Protein AF-A0A8R2JUG2-F1 (afdb_monomer_lite)

Foldseek 3Di:
DDDQLPPDPDVDRVLLVQVVVLALVSNLVCVVSPDDLADWDDDPQKTDGSLLVLLLDQFDPSSLSNVVSSVVSPNQQADWMQDPCVQAPDPQVLVVLDPSVPATDGSLLCNLGGDNPPPDPVDDDRVLVRSLSSLLVSCVRDDPPDDGSQHDSLLSNLLNLVLSSVLSVCVVPLVQQQDQRVQQGGSLSQLLDCSRNLPPAPVSSVSSNVSSLVSVRAQQDWGQHNVVRDTGGNLVVNVVVVVVCVVVVDCSPRNPDCSVVSSVSSVVSNVLVVLVVLLVVLLVVLVVVLPDPPDDPVRNVVSVVVNVVLVCCSVQVWDFDDDDDDFWTWIQGPPPRDIDTDGDDDDDPDPVVVVSVCSSPPD

Structure (mmCIF, N/CA/C/O backbone):
data_AF-A0A8R2JUG2-F1
#
_entry.id   AF-A0A8R2JUG2-F1
#
loop_
_atom_site.group_PDB
_atom_site.id
_atom_site.type_symbol
_atom_site.label_atom_id
_atom_site.label_alt_id
_atom_site.label_comp_id
_atom_site.label_asym_id
_atom_site.label_entity_id
_atom_site.label_seq_id
_atom_site.pdbx_PDB_ins_code
_atom_site.Cartn_x
_atom_site.Cartn_y
_atom_site.Cartn_z
_atom_site.occupancy
_atom_site.B_iso_or_equiv
_atom_site.auth_seq_id
_atom_site.auth_comp_id
_atom_site.auth_asym_id
_atom_site.auth_atom_id
_atom_site.pdbx_PDB_model_num
ATOM 1 N N . MET A 1 1 ? 20.120 -12.681 -42.981 1.00 34.41 1 MET A N 1
ATOM 2 C CA . MET A 1 1 ? 21.185 -12.388 -41.998 1.00 34.41 1 MET A CA 1
ATOM 3 C C . MET A 1 1 ? 20.765 -11.147 -41.228 1.00 34.41 1 MET A C 1
ATOM 5 O O . MET A 1 1 ? 20.764 -10.071 -41.805 1.00 34.41 1 MET A O 1
ATOM 9 N N . GLY A 1 2 ? 20.283 -11.308 -39.994 1.00 45.00 2 GLY A N 1
ATOM 10 C CA . GLY A 1 2 ? 19.909 -10.179 -39.136 1.00 45.00 2 GLY A CA 1
ATOM 11 C C . GLY A 1 2 ? 21.131 -9.674 -38.376 1.00 45.00 2 GLY A C 1
ATOM 12 O O . GLY A 1 2 ? 21.929 -10.487 -37.905 1.00 45.00 2 GLY A O 1
ATOM 13 N N . ALA A 1 3 ? 21.302 -8.355 -38.286 1.00 46.50 3 ALA A N 1
ATOM 14 C CA . ALA A 1 3 ? 22.347 -7.757 -37.465 1.00 46.50 3 ALA A CA 1
ATOM 15 C C . ALA A 1 3 ? 22.180 -8.220 -36.009 1.00 46.50 3 ALA A C 1
ATOM 17 O O . ALA A 1 3 ? 21.084 -8.146 -35.451 1.00 46.50 3 ALA A O 1
ATOM 18 N N . LYS A 1 4 ? 23.256 -8.718 -35.391 1.00 49.16 4 LYS A N 1
ATOM 19 C CA . LYS A 1 4 ? 23.241 -9.045 -33.963 1.00 49.16 4 LYS A CA 1
ATOM 20 C C . LYS A 1 4 ? 23.049 -7.744 -33.184 1.00 49.16 4 LYS A C 1
ATOM 22 O O . LYS A 1 4 ? 23.798 -6.789 -33.370 1.00 49.16 4 LYS A O 1
ATOM 27 N N . VAL A 1 5 ? 22.086 -7.724 -32.264 1.00 51.28 5 VAL A N 1
ATOM 28 C CA . VAL A 1 5 ? 21.801 -6.568 -31.386 1.00 51.28 5 VAL A CA 1
ATOM 29 C C . VAL A 1 5 ? 23.039 -6.146 -30.569 1.00 51.28 5 VAL A C 1
ATOM 31 O O . VAL A 1 5 ? 23.132 -5.014 -30.108 1.00 51.28 5 VAL A O 1
ATOM 34 N N . THR A 1 6 ? 24.030 -7.034 -30.444 1.00 48.97 6 THR A N 1
ATOM 35 C CA . THR A 1 6 ? 25.299 -6.811 -29.743 1.00 48.97 6 THR A CA 1
ATOM 36 C C . THR A 1 6 ? 26.415 -6.186 -30.590 1.00 48.97 6 THR A C 1
ATOM 38 O O . THR A 1 6 ? 27.443 -5.832 -30.024 1.00 48.97 6 THR A O 1
ATOM 41 N N . THR A 1 7 ? 26.273 -6.067 -31.920 1.00 44.88 7 THR A N 1
ATOM 42 C CA . THR A 1 7 ? 27.391 -5.685 -32.816 1.00 44.88 7 THR A CA 1
ATOM 43 C C . THR A 1 7 ? 27.374 -4.236 -33.303 1.00 44.88 7 THR A C 1
ATOM 45 O O . THR A 1 7 ? 28.325 -3.819 -33.957 1.00 44.88 7 THR A O 1
ATOM 48 N N . CYS A 1 8 ? 26.340 -3.447 -32.998 1.00 42.88 8 CYS A N 1
ATOM 49 C CA . CYS A 1 8 ? 26.351 -2.014 -33.297 1.00 42.88 8 CYS A CA 1
ATOM 50 C C . CYS A 1 8 ? 26.834 -1.222 -32.080 1.00 42.88 8 CYS A C 1
ATOM 52 O O . CYS A 1 8 ? 26.150 -1.158 -31.059 1.00 42.88 8 CYS A O 1
ATOM 54 N N . THR A 1 9 ? 27.986 -0.566 -32.215 1.00 46.66 9 THR A N 1
ATOM 55 C CA . THR A 1 9 ? 28.480 0.470 -31.300 1.00 46.66 9 THR A CA 1
ATOM 56 C C . THR A 1 9 ? 27.663 1.753 -31.471 1.00 46.66 9 THR A C 1
ATOM 58 O O . THR A 1 9 ? 28.131 2.773 -31.966 1.00 46.66 9 THR A O 1
ATOM 61 N N . VAL A 1 10 ? 26.389 1.687 -31.088 1.00 46.59 10 VAL A N 1
ATOM 62 C CA . VAL A 1 10 ? 25.542 2.866 -30.897 1.00 46.59 10 VAL A CA 1
ATOM 63 C C . VAL A 1 10 ? 25.916 3.479 -29.538 1.00 46.59 10 VAL A C 1
ATOM 65 O O . VAL A 1 10 ? 26.059 2.723 -28.576 1.00 46.59 10 VAL A O 1
ATOM 68 N N . PRO A 1 11 ? 26.035 4.814 -29.393 1.00 47.03 11 PRO A N 1
ATOM 69 C CA . PRO A 1 11 ? 26.356 5.451 -28.107 1.00 47.03 11 PRO A CA 1
ATOM 70 C C . PRO A 1 11 ? 25.329 5.167 -26.990 1.00 47.03 11 PRO A C 1
ATOM 72 O O . PRO A 1 11 ? 25.607 5.413 -25.820 1.00 47.03 11 PRO A O 1
ATOM 75 N N . LYS A 1 12 ? 24.152 4.617 -27.326 1.00 55.81 12 LYS A N 1
ATOM 76 C CA . LYS A 1 12 ? 23.170 4.050 -26.390 1.00 55.81 12 LYS A CA 1
ATOM 77 C C . LYS A 1 12 ? 22.755 2.657 -26.862 1.00 55.81 12 LYS A C 1
ATOM 79 O O . LYS A 1 12 ? 22.431 2.482 -28.032 1.00 55.81 12 LYS A O 1
ATOM 84 N N . ILE A 1 13 ? 22.721 1.681 -25.953 1.00 70.75 13 ILE A N 1
ATOM 85 C CA . ILE A 1 13 ? 22.367 0.288 -26.282 1.00 70.75 13 ILE A CA 1
ATOM 86 C C . ILE A 1 13 ? 20.949 0.230 -26.892 1.00 70.75 13 ILE A C 1
ATOM 88 O O . ILE A 1 13 ? 20.037 0.828 -26.308 1.00 70.75 13 ILE A O 1
ATOM 92 N N . PRO A 1 14 ? 20.728 -0.513 -28.000 1.00 75.69 14 PRO A N 1
ATOM 93 C CA . PRO A 1 14 ? 19.462 -0.536 -28.746 1.00 75.69 14 PRO A CA 1
ATOM 94 C C . PRO A 1 14 ? 18.201 -0.755 -27.901 1.00 75.69 14 PRO A C 1
ATOM 96 O O . PRO A 1 14 ? 17.158 -0.176 -28.187 1.00 75.69 14 PRO A O 1
ATOM 99 N N . ILE A 1 15 ? 18.295 -1.538 -26.825 1.00 82.81 15 ILE A N 1
ATOM 100 C CA . ILE A 1 15 ? 17.165 -1.828 -25.934 1.00 82.81 15 ILE A CA 1
ATOM 101 C C . ILE A 1 15 ? 16.678 -0.608 -25.137 1.00 82.81 15 ILE A C 1
ATOM 103 O O . ILE A 1 15 ? 15.479 -0.451 -24.919 1.00 82.81 15 ILE A O 1
ATOM 107 N N . HIS A 1 16 ? 17.579 0.303 -24.761 1.00 83.38 16 HIS A N 1
ATOM 108 C CA . HIS A 1 16 ? 17.201 1.557 -24.107 1.00 83.38 16 HIS A CA 1
ATOM 109 C C . HIS A 1 16 ? 16.524 2.503 -25.098 1.00 83.38 16 HIS A C 1
ATOM 111 O O . HIS A 1 16 ? 15.531 3.140 -24.764 1.00 83.38 16 HIS A O 1
ATOM 117 N N . LEU A 1 17 ? 17.032 2.562 -26.334 1.00 84.38 17 LEU A N 1
ATOM 118 C CA . LEU A 1 17 ? 16.406 3.340 -27.404 1.00 84.38 17 LEU A CA 1
ATOM 119 C C . LEU A 1 17 ? 15.006 2.809 -27.722 1.00 84.38 17 LEU A C 1
ATOM 121 O O . LEU A 1 17 ? 14.083 3.602 -27.861 1.00 84.38 17 LEU A O 1
ATOM 125 N N . ALA A 1 18 ? 14.830 1.486 -27.752 1.00 89.56 18 ALA A N 1
ATOM 126 C CA . ALA A 1 18 ? 13.528 0.855 -27.937 1.00 89.56 18 ALA A CA 1
ATOM 127 C C . ALA A 1 18 ? 12.535 1.254 -26.838 1.00 89.56 18 ALA A C 1
ATOM 129 O O . ALA A 1 18 ? 11.406 1.625 -27.151 1.00 89.56 18 ALA A O 1
ATOM 130 N N . LEU A 1 19 ? 12.957 1.262 -25.568 1.00 90.94 19 LEU A N 1
ATOM 131 C CA . LEU A 1 19 ? 12.113 1.732 -24.467 1.00 90.94 19 LEU A CA 1
ATOM 132 C C . LEU A 1 19 ? 11.721 3.211 -24.630 1.00 90.94 19 LEU A C 1
ATOM 134 O O . LEU A 1 19 ? 10.563 3.559 -24.419 1.00 90.94 19 LEU A O 1
ATOM 138 N N . LEU A 1 20 ? 12.655 4.068 -25.056 1.00 89.12 20 LEU A N 1
ATOM 139 C CA . LEU A 1 20 ? 12.407 5.500 -25.274 1.00 89.12 20 LEU A CA 1
ATOM 140 C C . LEU A 1 20 ? 11.425 5.793 -26.418 1.00 89.12 20 LEU A C 1
ATOM 142 O O . LEU A 1 20 ? 10.886 6.893 -26.472 1.00 89.12 20 LEU A O 1
ATOM 146 N N . THR A 1 21 ? 11.155 4.830 -27.307 1.00 91.56 21 THR A N 1
ATOM 147 C CA . THR A 1 21 ? 10.082 4.973 -28.309 1.00 91.56 21 THR A CA 1
ATOM 148 C C . THR A 1 21 ? 8.677 4.865 -27.711 1.00 91.56 21 THR A C 1
ATOM 150 O O . THR A 1 21 ? 7.713 5.175 -28.404 1.00 91.56 21 THR A O 1
ATOM 153 N N . ILE A 1 22 ? 8.554 4.397 -26.458 1.00 92.00 22 ILE A N 1
ATOM 154 C CA . ILE A 1 22 ? 7.281 4.139 -25.763 1.00 92.00 22 ILE A CA 1
ATOM 155 C C . ILE A 1 22 ? 6.340 3.271 -26.625 1.00 92.00 22 ILE A C 1
ATOM 157 O O . ILE A 1 22 ? 5.126 3.446 -26.670 1.00 92.00 22 ILE A O 1
ATOM 161 N N . ASN A 1 23 ? 6.914 2.305 -27.346 1.00 94.69 23 ASN A N 1
ATOM 162 C CA . ASN A 1 23 ? 6.177 1.382 -28.196 1.00 94.69 23 ASN A CA 1
ATOM 163 C C . ASN A 1 23 ? 6.454 -0.061 -27.767 1.00 94.69 23 ASN A C 1
ATOM 165 O O . ASN A 1 23 ? 7.541 -0.605 -27.992 1.00 94.69 23 ASN A O 1
ATOM 169 N N . SER A 1 24 ? 5.444 -0.705 -27.181 1.00 96.19 24 SER A N 1
ATOM 170 C CA . SER A 1 24 ? 5.559 -2.067 -26.656 1.00 96.19 24 SER A CA 1
ATOM 171 C C . SER A 1 24 ? 5.896 -3.097 -27.734 1.00 96.19 24 SER A C 1
ATOM 173 O O . SER A 1 24 ? 6.575 -4.076 -27.437 1.00 96.19 24 SER A O 1
ATOM 175 N N . ASN A 1 25 ? 5.475 -2.882 -28.986 1.00 96.56 25 ASN A N 1
ATOM 176 C CA . ASN A 1 25 ? 5.764 -3.799 -30.090 1.00 96.56 25 ASN A CA 1
ATOM 177 C C . ASN A 1 25 ? 7.239 -3.734 -30.495 1.00 96.56 25 ASN A C 1
ATOM 179 O O . ASN A 1 25 ? 7.855 -4.774 -30.717 1.00 96.56 25 ASN A O 1
ATOM 183 N N . ILE A 1 26 ? 7.819 -2.528 -30.540 1.00 94.25 26 ILE A N 1
ATOM 184 C CA . ILE A 1 26 ? 9.252 -2.341 -30.811 1.00 94.25 26 ILE A CA 1
ATOM 185 C C . ILE A 1 26 ? 10.073 -2.957 -29.678 1.00 94.25 26 ILE A C 1
ATOM 187 O O . ILE A 1 26 ? 11.006 -3.717 -29.932 1.00 94.25 26 ILE A O 1
ATOM 191 N N . LEU A 1 27 ? 9.701 -2.679 -28.426 1.00 94.31 27 LEU A N 1
ATOM 192 C CA . LEU A 1 27 ? 10.396 -3.223 -27.263 1.00 94.31 27 LEU A CA 1
ATOM 193 C C . LEU A 1 27 ? 10.348 -4.758 -27.237 1.00 94.31 27 LEU A C 1
ATOM 195 O O . LEU A 1 27 ? 11.378 -5.398 -27.034 1.00 94.31 27 LEU A O 1
ATOM 199 N N . LYS A 1 28 ? 9.177 -5.345 -27.512 1.00 95.00 28 LYS A N 1
ATOM 200 C CA . LYS A 1 28 ? 8.997 -6.796 -27.623 1.00 95.00 28 LYS A CA 1
ATOM 201 C C . LYS A 1 28 ? 9.867 -7.389 -28.732 1.00 95.00 28 LYS A C 1
ATOM 203 O O . LYS A 1 28 ? 10.604 -8.331 -28.474 1.00 95.00 28 LYS A O 1
ATOM 208 N N . ALA A 1 29 ? 9.863 -6.794 -29.926 1.00 93.12 29 ALA A N 1
ATOM 209 C CA . ALA A 1 29 ? 10.690 -7.260 -31.039 1.00 93.12 29 ALA A CA 1
ATOM 210 C C . ALA A 1 29 ? 12.194 -7.248 -30.705 1.00 93.12 29 ALA A C 1
ATOM 212 O O . ALA A 1 29 ? 12.927 -8.142 -31.121 1.00 93.12 29 ALA A O 1
ATOM 213 N N . VAL A 1 30 ? 12.664 -6.266 -29.926 1.00 90.69 30 VAL A N 1
ATOM 214 C CA . VAL A 1 30 ? 14.066 -6.210 -29.480 1.00 90.69 30 VAL A CA 1
ATOM 215 C C . VAL A 1 30 ? 14.395 -7.314 -28.475 1.00 90.69 30 VAL A C 1
ATOM 217 O O . VAL A 1 30 ? 15.478 -7.896 -28.559 1.00 90.69 30 VAL A O 1
ATOM 220 N N . PHE A 1 31 ? 13.486 -7.644 -27.555 1.00 90.94 31 PHE A N 1
ATOM 221 C CA . PHE A 1 31 ? 13.663 -8.805 -26.680 1.00 90.94 31 PHE A CA 1
ATOM 222 C C . PHE A 1 31 ? 13.651 -10.120 -27.464 1.00 90.94 31 PHE A C 1
ATOM 224 O O . PHE A 1 31 ? 14.549 -10.940 -27.275 1.00 90.94 31 PHE A O 1
ATOM 231 N N . ASP A 1 32 ? 12.704 -10.285 -28.389 1.00 90.06 32 ASP A N 1
ATOM 232 C CA . ASP A 1 32 ? 12.588 -11.471 -29.246 1.00 90.06 32 ASP A CA 1
ATOM 233 C C . ASP A 1 32 ? 13.841 -11.662 -30.128 1.00 90.06 32 ASP A C 1
ATOM 235 O O . ASP A 1 32 ? 14.240 -12.787 -30.424 1.00 90.06 32 ASP A O 1
ATOM 239 N N . ALA A 1 33 ? 14.526 -10.570 -30.486 1.00 87.44 33 ALA A N 1
ATOM 240 C CA . ALA A 1 33 ? 15.803 -10.579 -31.204 1.00 87.44 33 ALA A CA 1
ATOM 241 C C . ALA A 1 33 ? 17.041 -10.848 -30.314 1.00 87.44 33 ALA A C 1
ATOM 243 O O . ALA A 1 33 ? 18.175 -10.746 -30.792 1.00 87.44 33 ALA A O 1
ATOM 244 N N . GLY A 1 34 ? 16.857 -11.187 -29.033 1.00 84.88 34 GLY A N 1
ATOM 245 C CA . GLY A 1 34 ? 17.937 -11.511 -28.093 1.00 84.88 34 GLY A CA 1
ATOM 246 C C . GLY A 1 34 ? 18.397 -10.347 -27.208 1.00 84.88 34 GLY A C 1
ATOM 247 O O . GLY A 1 34 ? 19.512 -10.380 -26.682 1.00 84.88 34 GLY A O 1
ATOM 248 N N . GLY A 1 35 ? 17.577 -9.307 -27.038 1.00 84.62 35 GLY A N 1
ATOM 249 C CA . GLY A 1 35 ? 17.827 -8.242 -26.067 1.00 84.62 35 GLY A CA 1
ATOM 250 C C . GLY A 1 35 ? 17.903 -8.783 -24.632 1.00 84.62 35 GLY A C 1
ATOM 251 O O . GLY A 1 35 ? 17.025 -9.517 -24.189 1.00 84.62 35 GLY A O 1
ATOM 252 N N . SER A 1 36 ? 18.954 -8.425 -23.888 1.00 86.19 36 SER A N 1
ATOM 253 C CA . SER A 1 36 ? 19.146 -8.920 -22.517 1.00 86.19 36 SER A CA 1
ATOM 254 C C . SER A 1 36 ? 18.312 -8.125 -21.499 1.00 86.19 36 SER A C 1
ATOM 256 O O . SER A 1 36 ? 18.465 -6.902 -21.428 1.00 86.19 36 SER A O 1
ATOM 258 N N . PRO A 1 37 ? 17.505 -8.784 -20.642 1.00 86.94 37 PRO A N 1
ATOM 259 C CA . PRO A 1 37 ? 16.752 -8.119 -19.572 1.00 86.94 37 PRO A CA 1
ATOM 260 C C . PRO A 1 37 ? 17.636 -7.640 -18.413 1.00 86.94 37 PRO A C 1
ATOM 262 O O . PRO A 1 37 ? 17.209 -6.825 -17.596 1.00 86.94 37 PRO A O 1
ATOM 265 N N . ASN A 1 38 ? 18.883 -8.114 -18.360 1.00 86.31 38 ASN A N 1
ATOM 266 C CA . ASN A 1 38 ? 19.860 -7.762 -17.332 1.00 86.31 38 ASN A CA 1
ATOM 267 C C . ASN A 1 38 ? 20.648 -6.492 -17.672 1.00 86.31 38 ASN A C 1
ATOM 269 O O . ASN A 1 38 ? 21.622 -6.180 -16.989 1.00 86.31 38 ASN A O 1
ATOM 273 N N . TYR A 1 39 ? 20.270 -5.775 -18.735 1.00 82.50 39 TYR A N 1
ATOM 274 C CA . TYR A 1 39 ? 20.947 -4.537 -19.090 1.00 82.50 39 TYR A CA 1
ATOM 275 C C . TYR A 1 39 ? 20.735 -3.466 -18.021 1.00 82.50 39 TYR A C 1
ATOM 277 O O . TYR A 1 39 ? 19.616 -3.205 -17.571 1.00 82.50 39 TYR A O 1
ATOM 285 N N . ILE A 1 40 ? 21.842 -2.838 -17.638 1.00 83.38 40 ILE A N 1
ATOM 286 C CA . ILE A 1 40 ? 21.894 -1.777 -16.642 1.00 83.38 40 ILE A CA 1
ATOM 287 C C . ILE A 1 40 ? 22.619 -0.595 -17.278 1.00 83.38 40 ILE A C 1
ATOM 289 O O . ILE A 1 40 ? 23.706 -0.750 -17.832 1.00 83.38 40 ILE A O 1
ATOM 293 N N . LEU A 1 41 ? 22.007 0.579 -17.196 1.00 80.88 41 LEU A N 1
ATOM 294 C CA . LEU A 1 41 ? 22.661 1.853 -17.426 1.00 80.88 41 LEU A CA 1
ATOM 295 C C . LEU A 1 41 ? 23.304 2.284 -16.108 1.00 80.88 41 LEU A C 1
ATOM 297 O O . LEU A 1 41 ? 22.608 2.571 -15.131 1.00 80.88 41 LEU A O 1
ATOM 301 N N . SER A 1 42 ? 24.630 2.266 -16.072 1.00 78.75 42 SER A N 1
ATOM 302 C CA . SER A 1 42 ? 25.414 2.621 -14.894 1.00 78.75 42 SER A CA 1
ATOM 303 C C . SER A 1 42 ? 26.391 3.740 -15.204 1.00 78.75 42 SER A C 1
ATOM 305 O O . SER A 1 42 ? 27.043 3.711 -16.245 1.00 78.75 42 SER A O 1
ATOM 307 N N . ASP A 1 43 ? 26.520 4.653 -14.257 1.00 73.75 43 ASP A N 1
ATOM 308 C CA . ASP A 1 43 ? 27.524 5.711 -14.194 1.00 73.75 43 ASP A CA 1
ATOM 309 C C . ASP A 1 43 ? 27.956 5.858 -12.723 1.00 73.75 43 ASP A C 1
ATOM 311 O O . ASP A 1 43 ? 27.407 5.178 -11.851 1.00 73.75 43 ASP A O 1
ATO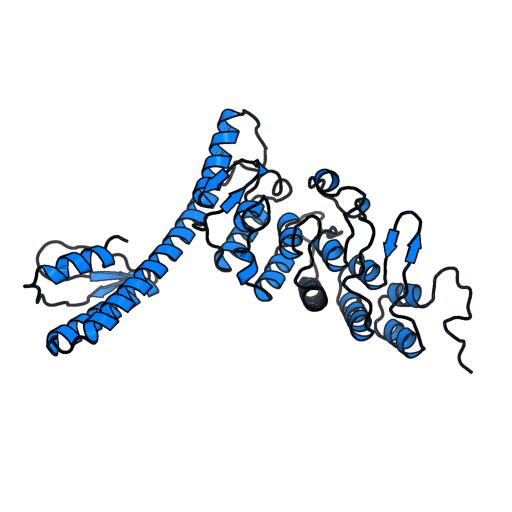M 315 N N . GLU A 1 44 ? 28.892 6.752 -12.416 1.00 70.19 44 GLU A N 1
ATOM 316 C CA . GLU A 1 44 ? 29.340 7.030 -11.044 1.00 70.19 44 GLU A CA 1
ATOM 317 C C . GLU A 1 44 ? 28.171 7.399 -10.113 1.00 70.19 44 GLU A C 1
ATOM 319 O O . GLU A 1 44 ? 28.186 7.083 -8.925 1.00 70.19 44 GLU A O 1
ATOM 324 N N . ASN A 1 45 ? 27.116 8.004 -10.670 1.00 65.00 45 ASN A N 1
ATOM 325 C CA . ASN A 1 45 ? 25.998 8.570 -9.916 1.00 65.00 45 ASN A CA 1
ATOM 326 C C . ASN A 1 45 ? 24.699 7.747 -9.963 1.00 65.00 45 ASN A C 1
ATOM 328 O O . ASN A 1 45 ? 23.751 8.066 -9.247 1.00 65.00 45 ASN A O 1
ATOM 332 N N . TYR A 1 46 ? 24.595 6.713 -10.806 1.00 70.25 46 TYR A N 1
ATOM 333 C CA . TYR A 1 46 ? 23.350 5.948 -10.936 1.00 70.25 46 TYR A CA 1
ATOM 334 C C . TYR A 1 46 ? 23.561 4.523 -11.452 1.00 70.25 46 TYR A C 1
ATOM 336 O O . TYR A 1 46 ? 24.532 4.208 -12.132 1.00 70.25 46 TYR A O 1
ATOM 344 N N . LYS A 1 47 ? 22.598 3.646 -11.144 1.00 82.12 47 LYS A N 1
ATOM 345 C CA . LYS A 1 47 ? 22.560 2.253 -11.609 1.00 82.12 47 LYS A CA 1
ATOM 346 C C . LYS A 1 47 ? 21.120 1.841 -11.896 1.00 82.12 47 LYS A C 1
ATOM 348 O O . LYS A 1 47 ? 20.418 1.373 -11.007 1.00 82.12 47 LYS A O 1
ATOM 353 N N . LEU A 1 48 ? 20.673 2.037 -13.130 1.00 86.31 48 LEU A N 1
ATOM 354 C CA . LEU A 1 48 ? 19.274 1.896 -13.532 1.00 86.31 48 LEU A CA 1
ATOM 355 C C . LEU A 1 48 ? 19.118 0.729 -14.503 1.00 86.31 48 LEU A C 1
ATOM 357 O O . LEU A 1 48 ? 19.842 0.643 -15.487 1.00 86.31 48 LEU A O 1
ATOM 361 N N . ASN A 1 49 ? 18.147 -0.150 -14.275 1.00 90.88 49 ASN A N 1
ATOM 362 C CA . ASN A 1 49 ? 17.667 -1.033 -15.345 1.00 90.88 49 ASN A CA 1
ATOM 363 C C . ASN A 1 49 ? 16.510 -0.381 -16.114 1.00 90.88 49 ASN A C 1
ATOM 365 O O . ASN A 1 49 ? 16.043 0.710 -15.779 1.00 90.88 49 ASN A O 1
ATOM 369 N N . LEU A 1 50 ? 16.006 -1.096 -17.115 1.00 92.12 50 LEU A N 1
ATOM 370 C CA . LEU A 1 50 ? 14.894 -0.648 -17.951 1.00 92.12 50 LEU A CA 1
ATOM 371 C C . LEU A 1 50 ? 13.614 -0.338 -17.157 1.00 92.12 50 LEU A C 1
ATOM 373 O O . LEU A 1 50 ? 12.913 0.607 -17.506 1.00 92.12 50 LEU A O 1
ATOM 377 N N . LEU A 1 51 ? 13.321 -1.072 -16.075 1.00 95.06 51 LEU A N 1
ATOM 378 C CA . LEU A 1 51 ? 12.148 -0.787 -15.239 1.00 95.06 51 LEU A CA 1
ATOM 379 C C . LEU A 1 51 ? 12.290 0.538 -14.493 1.00 95.06 51 LEU A C 1
ATOM 381 O O . LEU A 1 51 ? 11.322 1.288 -14.452 1.00 95.06 51 LEU A O 1
ATOM 385 N N . HIS A 1 52 ? 13.474 0.856 -13.958 1.00 91.69 52 HIS A N 1
ATOM 386 C CA . HIS A 1 52 ? 13.711 2.162 -13.331 1.00 91.69 52 HIS A CA 1
ATOM 387 C C . HIS A 1 52 ? 13.461 3.301 -14.323 1.00 91.69 52 HIS A C 1
ATOM 389 O O . HIS A 1 52 ? 12.789 4.270 -13.990 1.00 91.69 52 HIS A O 1
ATOM 395 N N . MET A 1 53 ? 13.948 3.166 -15.558 1.00 89.38 53 MET A N 1
ATOM 396 C CA . MET A 1 53 ? 13.729 4.187 -16.583 1.00 89.38 53 MET A CA 1
ATOM 397 C C . MET A 1 53 ? 12.258 4.314 -16.965 1.00 89.38 53 MET A C 1
ATOM 399 O O . MET A 1 53 ? 11.749 5.425 -17.059 1.00 89.38 53 MET A O 1
ATOM 403 N N . ALA A 1 54 ? 11.569 3.188 -17.162 1.00 93.00 54 ALA A N 1
ATOM 404 C CA . ALA A 1 54 ? 10.169 3.183 -17.565 1.00 93.00 54 ALA A CA 1
ATOM 405 C C . ALA A 1 54 ? 9.273 3.859 -16.519 1.00 93.00 54 ALA A C 1
ATOM 407 O O . ALA A 1 54 ? 8.418 4.664 -16.875 1.00 93.00 54 ALA A O 1
ATOM 408 N N . VAL A 1 55 ? 9.496 3.601 -15.223 1.00 91.81 55 VAL A N 1
ATOM 409 C CA . VAL A 1 55 ? 8.693 4.239 -14.166 1.00 91.81 55 VAL A CA 1
ATOM 410 C C . VAL A 1 55 ? 8.970 5.733 -14.023 1.00 91.81 55 VAL A C 1
ATOM 412 O O . VAL A 1 55 ? 8.111 6.435 -13.500 1.00 91.81 55 VAL A O 1
ATOM 415 N N . MET A 1 56 ? 10.123 6.231 -14.478 1.00 87.19 56 MET A N 1
ATOM 416 C CA . MET A 1 56 ? 10.447 7.663 -14.478 1.00 87.19 56 MET A CA 1
ATOM 417 C C . MET A 1 56 ? 9.749 8.436 -15.603 1.00 87.19 56 MET A C 1
ATOM 419 O O . MET A 1 56 ? 9.658 9.659 -15.528 1.00 87.19 56 MET A O 1
ATOM 423 N N . MET A 1 57 ? 9.243 7.748 -16.629 1.00 87.44 57 MET A N 1
ATOM 424 C CA . MET A 1 57 ? 8.481 8.378 -17.707 1.00 87.44 57 MET A CA 1
ATOM 425 C C . MET A 1 57 ? 7.097 8.845 -17.207 1.00 87.44 57 MET A C 1
ATOM 427 O O . MET A 1 57 ? 6.584 8.310 -16.209 1.00 87.44 57 MET A O 1
ATOM 431 N N . PRO A 1 58 ? 6.472 9.836 -17.875 1.00 86.19 58 PRO A N 1
ATOM 432 C CA . PRO A 1 58 ? 5.061 10.155 -17.672 1.00 86.19 58 PRO A CA 1
ATOM 433 C C . PRO A 1 58 ? 4.201 8.902 -17.840 1.00 86.19 58 PRO A C 1
ATOM 435 O O . PRO A 1 58 ? 4.369 8.164 -18.805 1.00 86.19 58 PRO A O 1
ATOM 438 N N . THR A 1 59 ? 3.323 8.625 -16.878 1.00 88.06 59 THR A N 1
ATOM 439 C CA . THR A 1 59 ? 2.526 7.396 -16.901 1.00 88.06 59 THR A CA 1
ATOM 440 C C . THR A 1 59 ? 1.369 7.539 -17.892 1.00 88.06 59 THR A C 1
ATOM 442 O O . THR A 1 59 ? 0.506 8.391 -17.702 1.00 88.06 59 THR A O 1
ATOM 445 N N . ASP A 1 60 ? 1.326 6.678 -18.907 1.00 89.75 60 ASP A N 1
ATOM 446 C CA . ASP A 1 60 ? 0.198 6.511 -19.826 1.00 89.75 60 ASP A CA 1
ATOM 447 C C . ASP A 1 60 ? 0.019 5.028 -20.198 1.00 89.75 60 ASP A C 1
ATOM 449 O O . ASP A 1 60 ? 0.825 4.168 -19.817 1.00 89.75 60 ASP A O 1
ATOM 453 N N . TYR A 1 61 ? -1.031 4.719 -20.964 1.00 92.00 61 TYR A N 1
ATOM 454 C CA . TYR A 1 61 ? -1.307 3.356 -21.420 1.00 92.00 61 TYR A CA 1
ATOM 455 C C . TYR A 1 61 ? -0.108 2.714 -22.139 1.00 92.00 61 TYR A C 1
ATOM 457 O O . TYR A 1 61 ? 0.189 1.538 -21.921 1.00 92.00 61 TYR A O 1
ATOM 465 N N . SER A 1 62 ? 0.609 3.464 -22.976 1.00 94.06 62 SER A N 1
ATOM 466 C CA . SER A 1 62 ? 1.733 2.955 -23.768 1.00 94.06 62 SER A CA 1
ATOM 467 C C . SER A 1 62 ? 2.919 2.577 -22.876 1.00 94.06 62 SER A C 1
ATOM 469 O O . SER A 1 62 ? 3.509 1.507 -23.050 1.00 94.06 62 SER A O 1
ATOM 471 N N . VAL A 1 63 ? 3.219 3.390 -21.858 1.00 94.44 63 VAL A N 1
ATOM 472 C CA . VAL A 1 63 ? 4.218 3.077 -20.825 1.00 94.44 63 VAL A CA 1
ATOM 473 C C . VAL A 1 63 ? 3.819 1.827 -20.044 1.00 94.44 63 VAL A C 1
ATOM 475 O O . VAL A 1 63 ? 4.659 0.947 -19.835 1.00 94.44 63 VAL A O 1
ATOM 478 N N . VAL A 1 64 ? 2.542 1.687 -19.670 1.00 95.88 64 VAL A N 1
ATOM 479 C CA . VAL A 1 64 ? 2.040 0.476 -18.997 1.00 95.88 64 VAL A CA 1
ATOM 480 C C . VAL A 1 64 ? 2.272 -0.766 -19.860 1.00 95.88 64 VAL A C 1
ATOM 482 O O . VAL A 1 64 ? 2.767 -1.777 -19.354 1.00 95.88 64 VAL A O 1
ATOM 485 N N . GLN A 1 65 ? 1.985 -0.707 -21.164 1.00 97.44 65 GLN A N 1
ATOM 486 C CA . GLN A 1 65 ? 2.240 -1.833 -22.070 1.00 97.44 65 GLN A CA 1
ATOM 487 C C . GLN A 1 65 ? 3.734 -2.156 -22.190 1.00 97.44 65 GLN A C 1
ATOM 489 O O . GLN A 1 65 ? 4.112 -3.328 -22.149 1.00 97.44 65 GLN A O 1
ATOM 494 N N . CYS A 1 66 ? 4.605 -1.147 -22.273 1.00 97.25 66 CYS A N 1
ATOM 495 C CA . CYS A 1 66 ? 6.053 -1.355 -22.238 1.00 97.25 66 CYS A CA 1
ATOM 496 C C . CYS A 1 66 ? 6.493 -2.056 -20.945 1.00 97.25 66 CYS A C 1
ATOM 498 O O . CYS A 1 66 ? 7.272 -3.005 -20.993 1.00 97.25 66 CYS A O 1
ATOM 500 N N . ILE A 1 67 ? 5.960 -1.654 -19.789 1.00 97.19 67 ILE A N 1
ATOM 501 C CA . ILE A 1 67 ? 6.304 -2.266 -18.500 1.00 97.19 67 ILE A CA 1
ATOM 502 C C . ILE A 1 67 ? 5.811 -3.713 -18.413 1.00 97.19 67 ILE A C 1
ATOM 504 O O . ILE A 1 67 ? 6.553 -4.570 -17.934 1.00 97.19 67 ILE A O 1
ATOM 508 N N . LYS A 1 68 ? 4.629 -4.035 -18.952 1.00 97.75 68 LYS A N 1
ATOM 509 C CA . LYS A 1 68 ? 4.175 -5.432 -19.076 1.00 97.75 68 LYS A CA 1
ATOM 510 C C . LYS A 1 68 ? 5.158 -6.280 -19.878 1.00 97.75 68 LYS A C 1
ATOM 512 O O . LYS A 1 68 ? 5.472 -7.394 -19.460 1.00 97.75 68 LYS A O 1
ATOM 517 N N . VAL A 1 69 ? 5.676 -5.753 -20.991 1.00 97.38 69 VAL A N 1
ATOM 518 C CA . VAL A 1 69 ? 6.719 -6.425 -21.784 1.00 97.38 69 VAL A CA 1
ATOM 519 C C . VAL A 1 69 ? 7.979 -6.628 -20.937 1.00 97.38 69 VAL A C 1
ATOM 521 O O . VAL A 1 69 ? 8.458 -7.754 -20.834 1.00 97.38 69 VAL A O 1
ATOM 524 N N . LEU A 1 70 ? 8.471 -5.591 -20.249 1.00 96.81 70 LEU A N 1
ATOM 525 C CA . LEU A 1 70 ? 9.658 -5.692 -19.384 1.00 96.81 70 LEU A CA 1
ATOM 526 C C . LEU A 1 70 ? 9.513 -6.772 -18.297 1.00 96.81 70 LEU A C 1
ATOM 528 O O . LEU A 1 70 ? 10.431 -7.566 -18.093 1.00 96.81 70 LEU A O 1
ATOM 532 N N . ILE A 1 71 ? 8.362 -6.828 -17.621 1.00 97.00 71 ILE A N 1
ATOM 533 C CA . ILE A 1 71 ? 8.075 -7.839 -16.594 1.00 97.00 71 ILE A CA 1
ATOM 534 C C . ILE A 1 71 ? 7.991 -9.243 -17.206 1.00 97.00 71 ILE A C 1
ATOM 536 O O . ILE A 1 71 ? 8.564 -10.183 -16.657 1.00 97.00 71 ILE A O 1
ATOM 540 N N . THR A 1 72 ? 7.334 -9.384 -18.362 1.00 96.44 72 THR A N 1
ATOM 541 C CA . THR A 1 72 ? 7.205 -10.667 -19.078 1.00 96.44 72 THR A CA 1
ATOM 542 C C . THR A 1 72 ? 8.566 -11.227 -19.490 1.00 96.44 72 THR A C 1
ATOM 544 O O . THR A 1 72 ? 8.784 -12.430 -19.407 1.00 96.44 72 THR A O 1
ATOM 547 N N . HIS A 1 73 ? 9.507 -10.360 -19.868 1.00 95.06 73 HIS A N 1
ATOM 548 C CA . HIS A 1 73 ? 10.880 -10.741 -20.209 1.00 95.06 73 HIS A CA 1
ATOM 549 C C . HIS A 1 73 ? 11.836 -10.766 -19.000 1.00 95.06 73 HIS A C 1
ATOM 551 O O . HIS A 1 73 ? 13.051 -10.754 -19.177 1.00 95.06 73 HIS A O 1
ATOM 557 N N . HIS A 1 74 ? 11.315 -10.842 -17.770 1.00 94.50 74 HIS A N 1
ATOM 558 C CA . HIS A 1 74 ? 12.092 -11.041 -16.538 1.00 94.50 74 HIS A CA 1
ATOM 559 C C . HIS A 1 74 ? 13.114 -9.939 -16.209 1.00 94.50 74 HIS A C 1
ATOM 561 O O . HIS A 1 74 ? 14.141 -10.200 -15.579 1.00 94.50 74 HIS A O 1
ATOM 567 N N . VAL A 1 75 ? 12.841 -8.685 -16.578 1.00 94.81 75 VAL A N 1
ATOM 568 C CA . VAL A 1 75 ? 13.631 -7.548 -16.078 1.00 94.81 75 VAL A CA 1
ATOM 569 C C . VAL A 1 75 ? 13.434 -7.446 -14.564 1.00 94.81 75 VAL A C 1
ATOM 571 O O . VAL A 1 75 ? 12.303 -7.404 -14.090 1.00 94.81 75 VAL A O 1
ATOM 574 N N . ASN A 1 76 ? 14.525 -7.405 -13.794 1.00 93.81 76 ASN A N 1
ATOM 575 C CA . ASN A 1 76 ? 14.468 -7.503 -12.332 1.00 93.81 76 ASN A CA 1
ATOM 576 C C . ASN A 1 76 ? 13.760 -6.286 -11.676 1.00 93.81 76 ASN A C 1
ATOM 578 O O . ASN A 1 76 ? 14.338 -5.194 -11.655 1.00 93.81 76 ASN A O 1
ATOM 582 N N . PRO A 1 77 ? 12.567 -6.446 -11.070 1.00 94.81 77 PRO A N 1
ATOM 583 C CA . PRO A 1 77 ? 11.836 -5.360 -10.410 1.00 94.81 77 PRO A CA 1
ATOM 584 C C . PRO A 1 77 ? 12.372 -5.037 -9.007 1.00 94.81 77 PRO A C 1
ATOM 586 O O . PRO A 1 77 ? 11.901 -4.100 -8.374 1.00 94.81 77 PRO A O 1
ATOM 589 N N . ASN A 1 78 ? 13.338 -5.810 -8.508 1.00 92.44 78 ASN A N 1
ATOM 590 C CA . ASN A 1 78 ? 13.965 -5.647 -7.196 1.00 92.44 78 ASN A CA 1
ATOM 591 C C . ASN A 1 78 ? 15.422 -5.175 -7.307 1.00 92.44 78 ASN A C 1
ATOM 593 O O . ASN A 1 78 ? 16.122 -5.094 -6.295 1.00 92.44 78 ASN A O 1
ATOM 597 N N . LEU A 1 79 ? 15.911 -4.880 -8.522 1.00 90.25 79 LEU A N 1
ATOM 598 C CA . LEU A 1 79 ? 17.220 -4.253 -8.675 1.00 90.25 79 LEU A CA 1
ATOM 599 C C . LEU A 1 79 ? 17.189 -2.920 -7.927 1.00 90.25 79 LEU A C 1
ATOM 601 O O . LEU A 1 79 ? 16.247 -2.151 -8.084 1.00 90.25 79 LEU A O 1
ATOM 605 N N . LYS A 1 80 ? 18.218 -2.667 -7.123 1.00 86.56 80 LYS A N 1
ATOM 606 C CA . LYS A 1 80 ? 18.320 -1.443 -6.343 1.00 86.56 80 LYS A CA 1
ATOM 607 C C . LYS A 1 80 ? 19.266 -0.460 -7.036 1.00 86.56 80 LYS A C 1
ATOM 609 O O . LYS A 1 80 ? 20.437 -0.777 -7.256 1.00 86.56 80 LYS A O 1
ATOM 614 N N . ALA A 1 81 ? 18.744 0.705 -7.389 1.00 81.56 81 ALA A N 1
ATOM 615 C CA . ALA A 1 81 ? 19.479 1.845 -7.918 1.00 81.56 81 ALA A CA 1
ATOM 616 C C . ALA A 1 81 ? 19.972 2.763 -6.797 1.00 81.56 81 ALA A C 1
ATOM 618 O O . ALA A 1 81 ? 19.414 2.751 -5.704 1.00 81.56 81 ALA A O 1
ATOM 619 N N . LEU A 1 82 ? 20.988 3.588 -7.059 1.00 77.25 82 LEU A N 1
ATOM 620 C CA . LEU A 1 82 ? 21.344 4.681 -6.146 1.00 77.25 82 LEU A CA 1
ATOM 621 C C . LEU A 1 82 ? 20.156 5.652 -5.991 1.00 77.25 82 LEU A C 1
ATOM 623 O O . LEU A 1 82 ? 19.374 5.802 -6.936 1.00 77.25 82 LEU A O 1
ATOM 627 N N . PRO A 1 83 ? 19.980 6.297 -4.824 1.00 68.88 83 PRO A N 1
ATOM 628 C CA . PRO A 1 83 ? 18.861 7.201 -4.619 1.00 68.88 83 PRO A CA 1
ATOM 629 C C . PRO A 1 83 ? 19.007 8.427 -5.516 1.00 68.88 83 PRO A C 1
ATOM 631 O O . PRO A 1 83 ? 19.994 9.156 -5.453 1.00 68.88 83 PRO A O 1
ATOM 634 N N . MET A 1 84 ? 17.985 8.683 -6.323 1.00 70.00 84 MET A N 1
ATOM 635 C CA . MET A 1 84 ? 17.931 9.842 -7.208 1.00 70.00 84 MET A CA 1
ATOM 636 C C . MET A 1 84 ? 17.131 10.962 -6.542 1.00 70.00 84 MET A C 1
ATOM 638 O O . MET A 1 84 ? 15.995 11.240 -6.920 1.00 70.00 84 MET A O 1
ATOM 642 N N . PHE A 1 85 ? 17.721 11.590 -5.519 1.00 68.75 85 PHE A N 1
ATOM 643 C CA . PHE A 1 85 ? 17.045 12.625 -4.721 1.00 68.75 85 PHE A CA 1
ATOM 644 C C . PHE A 1 85 ? 16.547 13.815 -5.554 1.00 68.75 85 PHE A C 1
ATOM 646 O O . PHE A 1 85 ? 15.548 14.426 -5.191 1.00 68.75 85 PHE A O 1
ATOM 653 N N . SER A 1 86 ? 17.183 14.093 -6.696 1.00 62.88 86 SER A N 1
ATOM 654 C CA . SER A 1 86 ? 16.779 15.138 -7.646 1.00 62.88 86 SER A CA 1
ATOM 655 C C . SER A 1 86 ? 15.393 14.930 -8.265 1.00 62.88 86 SER A C 1
ATOM 657 O O . SER A 1 86 ? 14.829 15.876 -8.804 1.00 62.88 86 SER A O 1
ATOM 659 N N . ILE A 1 87 ? 14.834 13.718 -8.194 1.00 60.66 87 ILE A N 1
ATOM 660 C CA . ILE A 1 87 ? 13.496 13.395 -8.715 1.00 60.66 87 ILE A CA 1
ATOM 661 C C . ILE A 1 87 ? 12.403 13.703 -7.670 1.00 60.66 87 ILE A C 1
ATOM 663 O O . ILE A 1 87 ? 11.214 13.697 -7.989 1.00 60.66 87 ILE A O 1
ATOM 667 N N . PHE A 1 88 ? 12.768 13.977 -6.411 1.00 65.75 88 PHE A N 1
ATOM 668 C CA . PHE A 1 88 ? 11.805 14.214 -5.333 1.00 65.75 88 PHE A CA 1
ATOM 669 C C . PHE A 1 88 ? 11.631 15.709 -5.067 1.00 65.75 88 PHE A C 1
ATOM 671 O O . PHE A 1 88 ? 12.583 16.402 -4.725 1.00 65.75 88 PHE A O 1
ATOM 678 N N . ARG A 1 89 ? 10.384 16.195 -5.116 1.00 52.62 89 ARG A N 1
ATOM 679 C CA . ARG A 1 89 ? 10.032 17.573 -4.725 1.00 52.62 89 ARG A CA 1
ATOM 680 C C . ARG A 1 89 ? 10.089 17.810 -3.210 1.00 52.62 89 ARG A C 1
ATOM 682 O O . ARG A 1 89 ? 10.067 18.948 -2.752 1.00 52.62 89 ARG A O 1
ATOM 689 N N . HIS A 1 90 ? 10.086 16.738 -2.419 1.00 55.53 90 HIS A N 1
ATOM 690 C CA . HIS A 1 90 ? 9.862 16.801 -0.980 1.00 55.53 90 HIS A CA 1
ATOM 691 C C . HIS A 1 90 ? 11.102 16.402 -0.184 1.00 55.53 90 HIS A C 1
ATOM 693 O O . HIS A 1 90 ? 11.511 15.239 -0.194 1.00 55.53 90 HIS A O 1
ATOM 699 N N . GLU A 1 91 ? 11.603 17.352 0.608 1.00 52.94 91 GLU A N 1
ATOM 700 C CA . GLU A 1 91 ? 12.562 17.154 1.701 1.00 52.94 91 GLU A CA 1
ATOM 701 C C . GLU A 1 91 ? 11.920 16.394 2.870 1.00 52.94 91 GLU A C 1
ATOM 703 O O . GLU A 1 91 ? 11.944 16.814 4.027 1.00 52.94 91 GLU A O 1
ATOM 708 N N . LEU A 1 92 ? 11.308 15.239 2.611 1.00 59.16 92 LEU A N 1
ATOM 709 C CA . LEU A 1 92 ? 11.176 14.272 3.694 1.00 59.16 92 LEU A CA 1
ATOM 710 C C . LEU A 1 92 ? 12.599 14.052 4.237 1.00 59.16 92 LEU A C 1
ATOM 712 O O . LEU A 1 92 ? 13.559 14.119 3.460 1.00 59.16 92 LEU A O 1
ATOM 716 N N . PRO A 1 93 ? 12.778 13.824 5.550 1.00 58.34 93 PRO A N 1
ATOM 717 C CA . PRO A 1 93 ? 14.095 13.702 6.178 1.00 58.34 93 PRO A CA 1
ATOM 718 C C . PRO A 1 93 ? 14.803 12.395 5.776 1.00 58.34 93 PRO A C 1
ATOM 720 O O . PRO A 1 93 ? 15.509 11.786 6.574 1.00 58.34 93 PRO A O 1
ATOM 723 N N . TRP A 1 94 ? 14.602 11.958 4.533 1.00 57.94 94 TRP A N 1
ATOM 724 C CA . TRP A 1 94 ? 15.247 10.873 3.839 1.00 57.94 94 TRP A CA 1
ATOM 725 C C . TRP A 1 94 ? 16.740 10.941 4.038 1.00 57.94 94 TRP A C 1
ATOM 727 O O . TRP A 1 94 ? 17.257 9.962 4.529 1.00 57.94 94 TRP A O 1
ATOM 737 N N . SER A 1 95 ? 17.394 12.087 3.826 1.00 51.34 95 SER A N 1
ATOM 738 C CA . SER A 1 95 ? 18.844 12.243 4.022 1.00 51.34 95 SER A CA 1
ATOM 739 C C . SER A 1 95 ? 19.329 11.895 5.436 1.00 51.34 95 SER A C 1
ATOM 741 O O . SER A 1 95 ? 20.464 11.468 5.604 1.00 51.34 95 SER A O 1
ATOM 743 N N . LYS A 1 96 ? 18.472 12.015 6.462 1.00 53.59 96 LYS A N 1
ATOM 744 C CA . LYS A 1 96 ? 18.782 11.616 7.849 1.00 53.59 96 LYS A CA 1
ATOM 745 C C . LYS A 1 96 ? 18.512 10.131 8.130 1.00 53.59 96 LYS A C 1
ATOM 747 O O . LYS A 1 96 ? 18.991 9.611 9.131 1.00 53.59 96 LYS A O 1
ATOM 752 N N . ILE A 1 97 ? 17.705 9.467 7.299 1.00 53.94 97 ILE A N 1
ATOM 753 C CA . ILE A 1 97 ? 17.295 8.054 7.437 1.00 53.94 97 ILE A CA 1
ATOM 754 C C . ILE A 1 97 ? 18.083 7.160 6.462 1.00 53.94 97 ILE A C 1
ATOM 756 O O . ILE A 1 97 ? 18.369 5.997 6.747 1.00 53.94 97 ILE A O 1
ATOM 760 N N . SER A 1 98 ? 18.443 7.703 5.305 1.00 50.78 98 SER A N 1
ATOM 761 C CA . SER A 1 98 ? 19.340 7.140 4.318 1.00 50.78 98 SER A CA 1
ATOM 762 C C . SER A 1 98 ? 20.762 7.450 4.747 1.00 50.78 98 SER A C 1
ATOM 764 O O . SER A 1 98 ? 21.307 8.494 4.406 1.00 50.78 98 SER A O 1
ATOM 766 N N . ASN A 1 99 ? 21.406 6.530 5.458 1.00 49.34 99 ASN A N 1
ATOM 767 C CA . ASN A 1 99 ? 22.859 6.489 5.340 1.00 49.34 99 ASN A CA 1
ATOM 768 C C . ASN A 1 99 ? 23.169 6.346 3.839 1.00 49.34 99 ASN A C 1
ATOM 770 O O . ASN A 1 99 ? 22.562 5.498 3.177 1.00 49.34 99 ASN A O 1
ATOM 774 N N . GLU A 1 100 ? 24.071 7.172 3.311 1.00 44.97 100 GLU A N 1
ATOM 775 C CA . GLU A 1 100 ? 24.461 7.220 1.888 1.00 44.97 100 GLU A CA 1
ATOM 776 C C . GLU A 1 100 ? 24.886 5.844 1.336 1.00 44.97 100 GLU A C 1
ATOM 778 O O . GLU A 1 100 ? 24.832 5.599 0.137 1.00 44.97 100 GLU A O 1
ATOM 783 N N . THR A 1 101 ? 25.221 4.901 2.219 1.00 45.84 101 THR A N 1
ATOM 784 C CA . THR A 1 101 ? 25.592 3.517 1.905 1.00 45.84 101 THR A CA 1
ATOM 785 C C . THR A 1 101 ? 24.417 2.532 1.782 1.00 45.84 101 THR A C 1
ATOM 787 O O . THR A 1 101 ? 24.614 1.432 1.272 1.00 45.84 101 THR A O 1
ATOM 790 N N . ASN A 1 102 ? 23.201 2.887 2.224 1.00 49.47 102 ASN A N 1
ATOM 791 C CA . ASN A 1 102 ? 22.074 1.949 2.385 1.00 49.47 102 ASN A CA 1
ATOM 792 C C . ASN A 1 102 ? 20.780 2.330 1.656 1.00 49.47 102 ASN A C 1
ATOM 794 O O . ASN A 1 102 ? 19.893 1.481 1.523 1.00 49.47 102 ASN A O 1
ATOM 798 N N . ALA A 1 103 ? 20.619 3.571 1.200 1.00 58.19 103 ALA A N 1
ATOM 799 C CA . ALA A 1 103 ? 19.452 3.904 0.397 1.00 58.19 103 ALA A CA 1
ATOM 800 C C . ALA A 1 103 ? 19.696 3.433 -1.028 1.00 58.19 103 ALA A C 1
ATOM 802 O O . ALA A 1 103 ? 20.582 3.902 -1.728 1.00 58.19 103 ALA A O 1
ATOM 803 N N . SER A 1 104 ? 18.929 2.441 -1.445 1.00 76.31 104 SER A N 1
ATOM 804 C CA . SER A 1 104 ? 18.908 2.028 -2.831 1.00 76.31 104 SER A CA 1
ATOM 805 C C . SER A 1 104 ? 17.470 1.709 -3.202 1.00 76.31 104 SER A C 1
ATOM 807 O O . SER A 1 104 ? 16.723 1.131 -2.410 1.00 76.31 104 SER A O 1
ATOM 809 N N . MET A 1 105 ? 17.052 2.223 -4.349 1.00 85.50 105 MET A N 1
ATOM 810 C CA . MET A 1 105 ? 15.660 2.338 -4.744 1.00 85.50 105 MET A CA 1
ATOM 811 C C . MET A 1 105 ? 15.332 1.300 -5.789 1.00 85.50 105 MET A C 1
ATOM 813 O O . MET A 1 105 ? 16.061 1.152 -6.759 1.00 85.50 105 MET A O 1
ATOM 817 N N . THR A 1 106 ? 14.221 0.615 -5.606 1.00 91.62 106 THR A N 1
ATOM 818 C CA . THR A 1 106 ? 13.618 -0.213 -6.645 1.00 91.62 106 THR A CA 1
ATOM 819 C C . THR A 1 106 ? 12.703 0.642 -7.532 1.00 91.62 106 THR A C 1
ATOM 821 O O . THR A 1 106 ? 12.321 1.755 -7.146 1.00 91.62 106 THR A O 1
ATOM 824 N N . PRO A 1 107 ? 12.268 0.138 -8.700 1.00 93.88 107 PRO A N 1
ATOM 825 C CA . PRO A 1 107 ? 11.302 0.828 -9.547 1.00 93.88 107 PRO A CA 1
ATOM 826 C C . PRO A 1 107 ? 10.002 1.207 -8.819 1.00 93.88 107 PRO A C 1
ATOM 828 O O . PRO A 1 107 ? 9.471 2.289 -9.059 1.00 93.88 107 PRO A O 1
ATOM 831 N N . ILE A 1 108 ? 9.496 0.379 -7.893 1.00 94.94 108 ILE A N 1
ATOM 832 C CA . ILE A 1 108 ? 8.277 0.728 -7.143 1.00 94.94 108 ILE A CA 1
ATOM 833 C C . ILE A 1 108 ? 8.510 1.885 -6.163 1.00 94.94 108 ILE A C 1
ATOM 835 O O . ILE A 1 108 ? 7.612 2.707 -5.977 1.00 94.94 108 ILE A O 1
ATOM 839 N N . ASP A 1 109 ? 9.709 1.998 -5.581 1.00 91.12 109 ASP A N 1
ATOM 840 C CA . ASP A 1 109 ? 10.051 3.119 -4.699 1.00 91.12 109 ASP A CA 1
ATOM 841 C C . ASP A 1 109 ? 10.076 4.422 -5.493 1.00 91.12 109 ASP A C 1
ATOM 843 O O . ASP A 1 109 ? 9.446 5.399 -5.089 1.00 91.12 109 ASP A O 1
ATOM 847 N N . ILE A 1 110 ? 10.741 4.413 -6.656 1.00 89.25 110 ILE A N 1
ATOM 848 C CA . ILE A 1 110 ? 10.765 5.563 -7.567 1.00 89.25 110 ILE A CA 1
ATOM 849 C C . ILE A 1 110 ? 9.342 5.913 -7.988 1.00 89.25 110 ILE A C 1
ATOM 851 O O . ILE A 1 110 ? 8.971 7.075 -7.935 1.00 89.25 110 ILE A O 1
ATOM 855 N N . PHE A 1 111 ? 8.508 4.938 -8.345 1.00 91.69 111 PHE A N 1
ATOM 856 C CA . PHE A 1 111 ? 7.132 5.209 -8.756 1.00 91.69 111 PHE A CA 1
ATOM 857 C C . PHE A 1 111 ? 6.285 5.852 -7.641 1.00 91.69 111 PHE A C 1
ATOM 859 O O . PHE A 1 111 ? 5.508 6.779 -7.892 1.00 91.69 111 PHE A O 1
ATOM 866 N N . CYS A 1 112 ? 6.469 5.414 -6.393 1.00 90.44 112 CYS A N 1
ATOM 867 C CA . CYS A 1 112 ? 5.798 6.017 -5.242 1.00 90.44 112 CYS A CA 1
ATOM 868 C C . CYS A 1 112 ? 6.304 7.435 -4.949 1.00 90.44 112 CYS A C 1
ATOM 870 O O . CYS A 1 112 ? 5.520 8.268 -4.505 1.00 90.44 112 CYS A O 1
ATOM 872 N N . LEU A 1 113 ? 7.592 7.699 -5.179 1.00 85.44 113 LEU A N 1
ATOM 873 C CA . LEU A 1 113 ? 8.254 8.944 -4.790 1.00 85.44 113 LEU A CA 1
ATOM 874 C C . LEU A 1 113 ? 8.346 9.990 -5.907 1.00 85.44 113 LEU A C 1
ATOM 876 O O . LEU A 1 113 ? 8.483 11.172 -5.597 1.00 85.44 113 LEU A O 1
ATOM 880 N N . LYS A 1 114 ? 8.259 9.584 -7.181 1.00 82.06 114 LYS A N 1
ATOM 881 C CA . LYS A 1 114 ? 8.337 10.489 -8.332 1.00 82.06 114 LYS A CA 1
ATOM 882 C C . LYS A 1 114 ? 7.225 11.521 -8.257 1.00 82.06 114 LYS A C 1
ATOM 884 O O . LYS A 1 114 ? 6.080 11.179 -7.941 1.00 82.06 114 LYS A O 1
ATOM 889 N N . GLU A 1 115 ? 7.555 12.757 -8.586 1.00 71.94 115 GLU A N 1
ATOM 890 C CA . GLU A 1 115 ? 6.556 13.800 -8.739 1.00 71.94 115 GLU A CA 1
ATOM 891 C C . GLU A 1 115 ? 5.635 13.489 -9.923 1.00 71.94 115 GLU A C 1
ATOM 893 O O . GLU A 1 115 ? 6.061 12.972 -10.960 1.00 71.94 115 GLU A O 1
ATOM 898 N N . ASN A 1 116 ? 4.358 13.824 -9.773 1.00 64.00 116 ASN A N 1
ATOM 899 C CA . ASN A 1 116 ? 3.477 13.921 -10.920 1.00 64.00 116 ASN A CA 1
ATOM 900 C C . ASN A 1 116 ? 3.781 15.281 -11.560 1.00 64.00 116 ASN A C 1
ATOM 902 O O . ASN A 1 116 ? 3.350 16.304 -11.045 1.00 64.00 116 ASN A O 1
ATOM 906 N N . ILE A 1 117 ? 4.547 15.297 -12.659 1.00 53.44 117 ILE A N 1
ATOM 907 C CA . ILE A 1 117 ? 5.011 16.517 -13.369 1.00 53.44 117 ILE A CA 1
ATOM 908 C C . ILE A 1 117 ? 3.841 17.469 -13.729 1.00 53.44 117 ILE A C 1
ATOM 910 O O . ILE A 1 117 ? 4.038 18.654 -13.978 1.00 53.44 117 ILE A O 1
ATOM 914 N N . TYR A 1 118 ? 2.611 16.956 -13.693 1.00 49.97 118 TYR A N 1
ATOM 915 C CA . TYR A 1 118 ? 1.357 17.644 -13.968 1.00 49.97 118 TYR A CA 1
ATOM 916 C C . TYR A 1 118 ? 0.586 18.115 -12.710 1.00 49.97 118 TYR A C 1
ATOM 918 O O . TYR A 1 118 ? -0.550 18.540 -12.833 1.00 49.97 118 TYR A O 1
ATOM 926 N N . GLU A 1 119 ? 1.135 18.073 -11.489 1.00 49.75 119 GLU A N 1
ATOM 927 C CA . GLU A 1 119 ? 0.490 18.661 -10.288 1.00 49.75 119 GLU A CA 1
ATOM 928 C C . GLU A 1 119 ? 0.737 20.186 -10.162 1.00 49.75 119 GLU A C 1
ATOM 930 O O . GLU A 1 119 ? 0.982 20.714 -9.075 1.00 49.75 119 GLU A O 1
ATOM 935 N N . LEU A 1 120 ? 0.675 20.917 -11.277 1.00 40.66 120 LEU A N 1
ATOM 936 C CA . LEU A 1 120 ? 0.505 22.370 -11.259 1.00 40.66 120 LEU A CA 1
ATOM 937 C C . LEU A 1 120 ? -0.999 22.638 -11.402 1.00 40.66 120 LEU A C 1
ATOM 939 O O . LEU A 1 120 ? -1.603 22.242 -12.391 1.00 40.66 120 LEU A O 1
ATOM 943 N N . ASP A 1 121 ? -1.584 23.261 -10.380 1.00 43.59 121 ASP A N 1
ATOM 944 C CA . ASP A 1 121 ? -2.936 23.845 -10.386 1.00 43.59 121 ASP A CA 1
ATOM 945 C C . ASP A 1 121 ? -4.155 22.928 -10.159 1.00 43.59 121 ASP A C 1
ATOM 947 O O . ASP A 1 121 ? -5.235 23.245 -10.634 1.00 43.59 121 ASP A O 1
ATOM 951 N N . GLU A 1 122 ? -4.035 21.845 -9.372 1.00 48.41 122 GLU A N 1
ATOM 952 C CA . GLU A 1 122 ? -5.157 21.008 -8.852 1.00 48.41 122 GLU A CA 1
ATOM 953 C C . GLU A 1 122 ? -6.156 20.424 -9.892 1.00 48.41 122 GLU A C 1
ATOM 955 O O . GLU A 1 122 ? -6.997 19.597 -9.534 1.00 48.41 122 GLU A O 1
ATOM 960 N N . GLU A 1 123 ? -6.014 20.752 -11.174 1.00 46.22 123 GLU A N 1
ATOM 961 C CA . GLU A 1 123 ? -6.828 20.329 -12.309 1.00 46.22 123 GLU A CA 1
ATOM 962 C C . GLU A 1 123 ? -5.924 19.737 -13.393 1.00 46.22 123 GLU A C 1
ATOM 964 O O . GLU A 1 123 ? -5.666 20.350 -14.423 1.00 46.22 123 GLU A O 1
ATOM 969 N N . LEU A 1 124 ? -5.440 18.511 -13.187 1.00 50.69 124 LEU A N 1
ATOM 970 C CA . LEU A 1 124 ? -4.857 17.730 -14.277 1.00 50.69 124 LEU A CA 1
ATOM 971 C C . LEU A 1 124 ? -5.327 16.279 -14.217 1.00 50.69 124 LEU A C 1
ATOM 973 O O . LEU A 1 124 ? -5.324 15.620 -13.173 1.00 50.69 124 LEU A O 1
ATOM 977 N N . SER A 1 125 ? -5.766 15.809 -15.384 1.00 55.91 125 SER A N 1
ATOM 978 C CA . SER A 1 125 ? -6.235 14.461 -15.674 1.00 55.91 125 SER A CA 1
ATOM 979 C C . SER A 1 125 ? -5.057 13.491 -15.642 1.00 55.91 125 SER A C 1
ATOM 981 O O . SER A 1 125 ? -4.513 13.110 -16.677 1.00 55.91 125 SER A O 1
ATOM 983 N N . VAL A 1 126 ? -4.624 13.110 -14.443 1.00 61.53 126 VAL A N 1
ATOM 984 C CA . VAL A 1 126 ? -3.803 11.910 -14.282 1.00 61.53 126 VAL A CA 1
ATOM 985 C C . VAL A 1 126 ? -4.592 10.757 -14.899 1.00 61.53 126 VAL A C 1
ATOM 987 O O . VAL A 1 126 ? -5.769 10.581 -14.569 1.00 61.53 126 VAL A O 1
ATOM 990 N N . ASP A 1 127 ? -3.969 9.984 -15.791 1.00 78.44 127 ASP A N 1
ATOM 991 C CA . ASP A 1 127 ? -4.521 8.704 -16.233 1.00 78.44 127 ASP A CA 1
ATOM 992 C C . ASP A 1 127 ? -4.473 7.730 -15.047 1.00 78.44 127 ASP A C 1
ATOM 994 O O . ASP A 1 127 ? -3.581 6.891 -14.912 1.00 78.44 127 ASP A O 1
ATOM 998 N N . GLU A 1 128 ? -5.419 7.911 -14.120 1.00 83.12 128 GLU A N 1
ATOM 999 C CA . GLU A 1 128 ? -5.514 7.164 -12.870 1.00 83.12 128 GLU A CA 1
ATOM 1000 C C . GLU A 1 128 ? -5.637 5.667 -13.158 1.00 83.12 128 GLU A C 1
ATOM 1002 O O . GLU A 1 128 ? -5.146 4.843 -12.389 1.00 83.12 128 GLU A O 1
ATOM 1007 N N . GLN A 1 129 ? -6.260 5.303 -14.284 1.00 89.19 129 GLN A N 1
ATOM 1008 C CA . GLN A 1 129 ? -6.362 3.921 -14.724 1.00 89.19 129 GLN A CA 1
ATOM 1009 C C . GLN A 1 129 ? -4.974 3.342 -15.012 1.00 89.19 129 GLN A C 1
ATOM 1011 O O . GLN A 1 129 ? -4.637 2.296 -14.452 1.00 89.19 129 GLN A O 1
ATOM 1016 N N . SER A 1 130 ? -4.156 4.031 -15.809 1.00 91.25 130 SER A N 1
ATOM 1017 C CA . SER A 1 130 ? -2.785 3.597 -16.094 1.00 91.25 130 SER A CA 1
ATOM 1018 C C . SER A 1 130 ? -1.886 3.630 -14.856 1.00 91.25 130 SER A C 1
ATOM 1020 O O . SER A 1 130 ? -1.112 2.695 -14.650 1.00 91.25 130 SER A O 1
ATOM 1022 N N . GLU A 1 131 ? -2.001 4.637 -13.979 1.00 91.12 131 GLU A N 1
ATOM 1023 C CA . GLU A 1 131 ? -1.229 4.671 -12.725 1.00 91.12 131 GLU A CA 1
ATOM 1024 C C . GLU A 1 131 ? -1.604 3.516 -11.788 1.00 91.12 131 GLU A C 1
ATOM 1026 O O . GLU A 1 131 ? -0.719 2.870 -11.222 1.00 91.12 131 GLU A O 1
ATOM 1031 N N . ASN A 1 132 ? -2.899 3.211 -11.649 1.00 91.94 132 ASN A N 1
ATOM 1032 C CA . ASN A 1 132 ? -3.381 2.100 -10.829 1.00 91.94 132 ASN A CA 1
ATOM 1033 C C . ASN A 1 132 ? -2.951 0.744 -11.399 1.00 91.94 132 ASN A C 1
ATOM 1035 O O . ASN A 1 132 ? -2.508 -0.129 -10.647 1.00 91.94 132 ASN A O 1
ATOM 1039 N N . GLU A 1 133 ? -3.048 0.562 -12.718 1.00 95.19 133 GLU A N 1
ATOM 1040 C CA . GLU A 1 133 ? -2.589 -0.656 -13.380 1.00 95.19 133 GLU A CA 1
ATOM 1041 C C . GLU A 1 133 ? -1.078 -0.840 -13.199 1.00 95.19 133 GLU A C 1
ATOM 1043 O O . GLU A 1 133 ? -0.628 -1.916 -12.792 1.00 95.19 133 GLU A O 1
ATOM 1048 N N . LEU A 1 134 ? -0.298 0.225 -13.401 1.00 95.12 134 LEU A N 1
ATOM 1049 C CA . LEU A 1 134 ? 1.142 0.209 -13.180 1.00 95.12 134 LEU A CA 1
ATOM 1050 C C . LEU A 1 134 ? 1.497 -0.129 -11.727 1.00 95.12 134 LEU A C 1
ATOM 1052 O O . LEU A 1 134 ? 2.331 -1.004 -11.487 1.00 95.12 134 LEU A O 1
ATOM 1056 N N . ALA A 1 135 ? 0.844 0.508 -10.749 1.00 94.94 135 ALA A N 1
ATOM 1057 C CA . ALA A 1 135 ? 1.063 0.194 -9.339 1.00 94.94 135 ALA A CA 1
ATOM 1058 C C . ALA A 1 135 ? 0.759 -1.271 -9.037 1.00 94.94 135 ALA A C 1
ATOM 1060 O O . ALA A 1 135 ? 1.525 -1.913 -8.323 1.00 94.94 135 ALA A O 1
ATOM 1061 N N . SER A 1 136 ? -0.336 -1.808 -9.580 1.00 96.38 136 SER A N 1
ATOM 1062 C CA . SER A 1 136 ? -0.700 -3.212 -9.404 1.00 96.38 136 SER A CA 1
ATOM 1063 C C . SER A 1 136 ? 0.388 -4.143 -9.949 1.00 96.38 136 SER A C 1
ATOM 1065 O O . SER A 1 136 ? 0.814 -5.049 -9.235 1.00 96.38 136 SER A O 1
ATOM 1067 N N . ILE A 1 137 ? 0.873 -3.894 -11.171 1.00 97.00 137 ILE A N 1
ATOM 1068 C CA . ILE A 1 137 ? 1.929 -4.696 -11.809 1.00 97.00 137 ILE A CA 1
ATOM 1069 C C . ILE A 1 137 ? 3.214 -4.662 -10.977 1.00 97.00 137 ILE A C 1
ATOM 1071 O O . ILE A 1 137 ? 3.765 -5.712 -10.646 1.00 97.00 137 ILE A O 1
ATOM 1075 N N . LEU A 1 138 ? 3.680 -3.466 -10.604 1.00 96.44 138 LEU A N 1
ATOM 1076 C CA . LEU A 1 138 ? 4.905 -3.312 -9.819 1.00 96.44 138 LEU A CA 1
ATOM 1077 C C . LEU A 1 138 ? 4.762 -3.942 -8.433 1.00 96.44 138 LEU A C 1
ATOM 1079 O O . LEU A 1 138 ? 5.670 -4.629 -7.978 1.00 96.44 138 LEU A O 1
ATOM 1083 N N . TYR A 1 139 ? 3.615 -3.766 -7.774 1.00 95.75 139 TYR A N 1
ATOM 1084 C CA . TYR A 1 139 ? 3.368 -4.357 -6.461 1.00 95.75 139 TYR A CA 1
ATOM 1085 C C . TYR A 1 139 ? 3.430 -5.880 -6.501 1.00 95.75 139 TYR A C 1
ATOM 1087 O O . TYR A 1 139 ? 3.961 -6.493 -5.575 1.00 95.75 139 TYR A O 1
ATOM 1095 N N . ASP A 1 140 ? 2.875 -6.500 -7.541 1.00 95.81 140 ASP A N 1
ATOM 1096 C CA . ASP A 1 140 ? 2.891 -7.951 -7.711 1.00 95.81 140 ASP A CA 1
ATOM 1097 C C . ASP A 1 140 ? 4.293 -8.476 -8.035 1.00 95.81 140 ASP A C 1
ATOM 1099 O O . ASP A 1 140 ? 4.667 -9.533 -7.530 1.00 95.81 140 ASP A O 1
ATOM 1103 N N . ALA A 1 141 ? 5.070 -7.719 -8.811 1.00 95.31 141 ALA A N 1
ATOM 1104 C CA . ALA A 1 141 ? 6.414 -8.094 -9.235 1.00 95.31 141 ALA A CA 1
ATOM 1105 C C . ALA A 1 141 ? 7.494 -7.883 -8.152 1.00 95.31 141 ALA A C 1
ATOM 1107 O O . ALA A 1 141 ? 8.494 -8.601 -8.130 1.00 95.31 141 ALA A O 1
ATOM 1108 N N . THR A 1 142 ? 7.316 -6.912 -7.252 1.00 94.50 142 THR A N 1
ATOM 1109 C CA . THR A 1 142 ? 8.271 -6.615 -6.175 1.00 94.50 142 THR A CA 1
ATOM 1110 C C . THR A 1 142 ? 8.126 -7.574 -4.985 1.00 94.50 142 THR A C 1
ATOM 1112 O O . THR A 1 142 ? 7.025 -7.972 -4.588 1.00 94.50 142 THR A O 1
ATOM 1115 N N . GLU A 1 143 ? 9.255 -7.918 -4.363 1.00 92.75 143 GLU A N 1
ATOM 1116 C CA . GLU A 1 143 ? 9.313 -8.724 -3.143 1.00 92.75 143 GLU A CA 1
ATOM 1117 C C . GLU A 1 143 ? 8.483 -8.111 -2.003 1.00 92.75 143 GLU A C 1
ATOM 1119 O O . GLU A 1 143 ? 8.596 -6.932 -1.672 1.00 92.75 143 GLU A O 1
ATOM 1124 N N . LYS A 1 144 ? 7.668 -8.925 -1.321 1.00 89.44 144 LYS A N 1
ATOM 1125 C CA . LYS A 1 144 ? 6.745 -8.429 -0.277 1.00 89.44 144 LYS A CA 1
ATOM 1126 C C . LYS A 1 144 ? 7.445 -7.949 1.001 1.00 89.44 144 LYS A C 1
ATOM 1128 O O . LYS A 1 144 ? 6.850 -7.205 1.786 1.00 89.44 144 LYS A O 1
ATOM 1133 N N . SER A 1 145 ? 8.685 -8.382 1.218 1.00 86.81 145 SER A N 1
ATOM 1134 C CA . SER A 1 145 ? 9.571 -7.930 2.297 1.00 86.81 145 SER A CA 1
ATOM 1135 C C . SER A 1 145 ? 10.312 -6.635 1.968 1.00 86.81 145 SER A C 1
ATOM 1137 O O . SER A 1 145 ? 10.980 -6.094 2.849 1.00 86.81 145 SER A O 1
ATOM 1139 N N . HIS A 1 146 ? 10.215 -6.141 0.729 1.00 89.25 146 HIS A N 1
ATOM 1140 C CA . HIS A 1 146 ? 10.930 -4.949 0.293 1.00 89.25 146 HIS A CA 1
ATOM 1141 C C . HIS A 1 146 ? 10.537 -3.714 1.110 1.00 89.25 146 HIS A C 1
ATOM 1143 O O . HIS A 1 146 ? 9.359 -3.461 1.388 1.00 89.25 146 HIS A O 1
ATOM 1149 N N . THR A 1 147 ? 11.552 -2.937 1.481 1.00 88.19 147 THR A N 1
ATOM 1150 C CA . THR A 1 147 ? 11.390 -1.643 2.138 1.00 88.19 147 THR A CA 1
ATOM 1151 C C . THR A 1 147 ? 12.459 -0.672 1.657 1.00 88.19 147 THR A C 1
ATOM 1153 O O . THR A 1 147 ? 13.607 -1.056 1.428 1.00 88.19 147 THR A O 1
ATOM 1156 N N . TYR A 1 148 ? 12.090 0.601 1.580 1.00 85.00 148 TYR A N 1
ATOM 1157 C CA . TYR A 1 148 ? 12.999 1.718 1.364 1.00 85.00 148 TYR A CA 1
ATOM 1158 C C . TYR A 1 148 ? 13.020 2.583 2.623 1.00 85.00 148 TYR A C 1
ATOM 1160 O O . TYR A 1 148 ? 11.969 3.010 3.101 1.00 85.00 148 TYR A O 1
ATOM 1168 N N . CYS A 1 149 ? 14.201 2.787 3.214 1.00 79.31 149 CYS A N 1
ATOM 1169 C CA . CYS A 1 149 ? 14.351 3.503 4.490 1.00 79.31 149 CYS A CA 1
ATOM 1170 C C . CYS A 1 149 ? 13.447 2.950 5.621 1.00 79.31 149 CYS A C 1
ATOM 1172 O O . CYS A 1 149 ? 12.973 3.697 6.472 1.00 79.31 149 CYS A O 1
ATOM 1174 N N . GLY A 1 150 ? 13.179 1.637 5.619 1.00 82.69 150 GLY A N 1
ATOM 1175 C CA . GLY A 1 150 ? 12.284 0.973 6.578 1.00 82.69 150 GLY A CA 1
ATOM 1176 C C . GLY A 1 150 ? 10.786 1.115 6.276 1.00 82.69 150 GLY A C 1
ATOM 1177 O O . GLY A 1 150 ? 9.957 0.598 7.0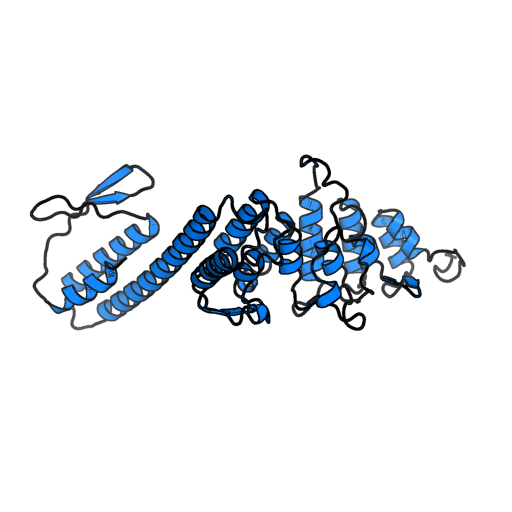27 1.00 82.69 150 GLY A O 1
ATOM 1178 N N . PHE A 1 151 ? 10.422 1.770 5.172 1.00 87.31 151 PHE A N 1
ATOM 1179 C CA . PHE A 1 151 ? 9.045 1.957 4.732 1.00 87.31 151 PHE A CA 1
ATOM 1180 C C . PHE A 1 151 ? 8.697 1.029 3.571 1.00 87.31 151 PHE A C 1
ATOM 1182 O O . PHE A 1 151 ? 9.442 0.900 2.603 1.00 87.31 151 PHE A O 1
ATOM 1189 N N . LYS A 1 152 ? 7.526 0.394 3.653 1.00 92.06 152 LYS A N 1
ATOM 1190 C CA . LYS A 1 152 ? 6.939 -0.339 2.525 1.00 92.06 152 LYS A CA 1
ATOM 1191 C C . LYS A 1 152 ? 6.421 0.640 1.459 1.00 92.06 152 LYS A C 1
ATOM 1193 O O . LYS A 1 152 ? 6.035 1.752 1.828 1.00 92.06 152 LYS A O 1
ATOM 1198 N N . PRO A 1 153 ? 6.275 0.218 0.188 1.00 93.50 153 PRO A N 1
ATOM 1199 C CA . PRO A 1 153 ? 5.788 1.078 -0.899 1.00 93.50 153 PRO A CA 1
ATOM 1200 C C . PRO A 1 153 ? 4.489 1.836 -0.585 1.00 93.50 153 PRO A C 1
ATOM 1202 O O . PRO A 1 153 ? 4.361 3.019 -0.884 1.00 93.50 153 PRO A O 1
ATOM 1205 N N . ILE A 1 154 ? 3.550 1.202 0.124 1.00 95.19 154 ILE A N 1
ATOM 1206 C CA . ILE A 1 154 ? 2.310 1.862 0.548 1.00 95.19 154 ILE A CA 1
ATOM 1207 C C . ILE A 1 154 ? 2.531 3.064 1.473 1.00 95.19 154 ILE A C 1
ATOM 1209 O O . ILE A 1 154 ? 1.831 4.066 1.351 1.00 95.19 154 ILE A O 1
ATOM 1213 N N . ALA A 1 155 ? 3.501 2.989 2.385 1.00 92.81 155 ALA A N 1
ATOM 1214 C CA . ALA A 1 155 ? 3.827 4.113 3.249 1.00 92.81 155 ALA A CA 1
ATOM 1215 C C . ALA A 1 155 ? 4.417 5.265 2.425 1.00 92.81 155 ALA A C 1
ATOM 1217 O O . ALA A 1 155 ? 4.057 6.413 2.661 1.00 92.81 155 ALA A O 1
ATOM 1218 N N . LEU A 1 156 ? 5.250 4.966 1.422 1.00 90.19 156 LEU A N 1
ATOM 1219 C CA . LEU A 1 156 ? 5.816 5.975 0.522 1.00 90.19 156 LEU A CA 1
ATOM 1220 C C . LEU A 1 156 ? 4.723 6.679 -0.297 1.00 90.19 156 LEU A C 1
ATOM 1222 O O . LEU A 1 156 ? 4.677 7.906 -0.321 1.00 90.19 156 LEU A O 1
ATOM 1226 N N . ALA A 1 157 ? 3.807 5.921 -0.908 1.00 91.75 157 ALA A N 1
ATOM 1227 C CA . ALA A 1 157 ? 2.673 6.473 -1.657 1.00 91.75 157 ALA A CA 1
ATOM 1228 C C . ALA A 1 157 ? 1.744 7.329 -0.776 1.00 91.75 157 ALA A C 1
ATOM 1230 O O . ALA A 1 157 ? 1.269 8.385 -1.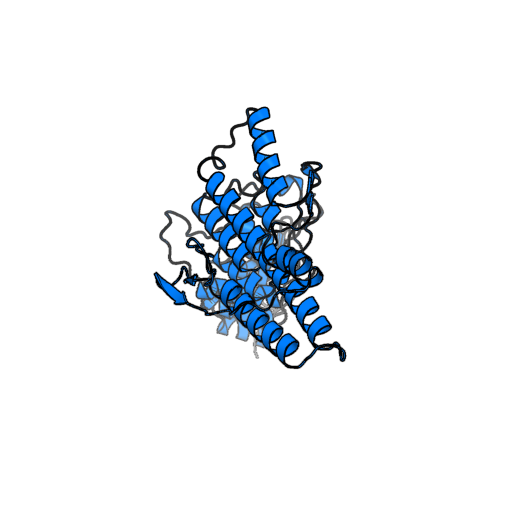190 1.00 91.75 157 ALA A O 1
ATOM 1231 N N . MET A 1 158 ? 1.516 6.900 0.467 1.00 92.12 158 MET A N 1
ATOM 1232 C CA . MET A 1 158 ? 0.715 7.645 1.435 1.00 92.12 158 MET A CA 1
ATOM 1233 C C . MET A 1 158 ? 1.384 8.969 1.827 1.00 92.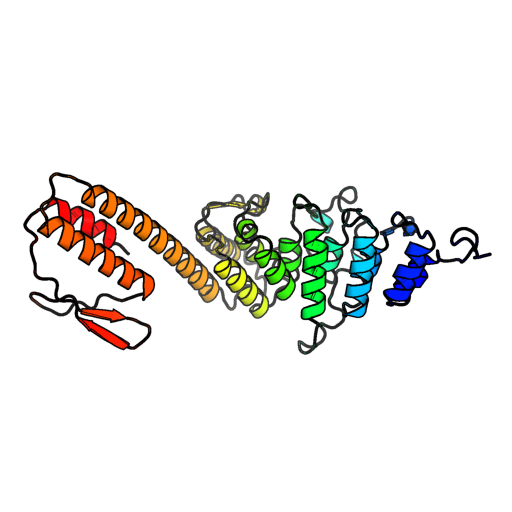12 158 MET A C 1
ATOM 1235 O O . MET A 1 158 ? 0.726 10.007 1.841 1.00 92.12 158 MET A O 1
ATOM 1239 N N . LEU A 1 159 ? 2.683 8.948 2.142 1.00 86.88 159 LEU A N 1
ATOM 1240 C CA . LEU A 1 159 ? 3.425 10.136 2.581 1.00 86.88 159 LEU A CA 1
ATOM 1241 C C . LEU A 1 159 ? 3.648 11.160 1.461 1.00 86.88 159 LEU A C 1
ATOM 1243 O O . LEU A 1 159 ? 3.787 12.346 1.740 1.00 86.88 159 LEU A O 1
ATOM 1247 N N . THR A 1 160 ? 3.623 10.721 0.204 1.00 84.62 160 THR A N 1
ATOM 1248 C CA . THR A 1 160 ? 3.642 11.597 -0.980 1.00 84.62 160 THR A CA 1
ATOM 1249 C C . THR A 1 160 ? 2.251 12.060 -1.411 1.00 84.62 160 THR A C 1
ATOM 1251 O O . THR A 1 160 ? 2.115 12.811 -2.369 1.00 84.62 160 THR A O 1
ATOM 1254 N N . GLY A 1 161 ? 1.191 11.644 -0.712 1.00 85.25 161 GLY A N 1
ATOM 1255 C CA . GLY A 1 161 ? -0.170 12.095 -1.000 1.00 85.25 161 GLY A CA 1
ATOM 1256 C C . GLY A 1 161 ? -0.827 11.426 -2.210 1.00 85.25 161 GLY A C 1
ATOM 1257 O O . GLY A 1 161 ? -1.902 11.869 -2.623 1.00 85.25 161 GLY A O 1
ATOM 1258 N N . LYS A 1 162 ? -0.243 10.351 -2.758 1.00 88.12 162 LYS A N 1
ATOM 1259 C CA . LYS A 1 162 ? -0.787 9.595 -3.896 1.00 88.12 162 LYS A CA 1
ATOM 1260 C C . LYS A 1 162 ? -1.956 8.712 -3.450 1.00 88.12 162 LYS A C 1
ATOM 1262 O O . LYS A 1 162 ? -1.805 7.532 -3.116 1.00 88.12 162 LYS A O 1
ATOM 1267 N N . LEU A 1 163 ? -3.147 9.314 -3.418 1.00 90.12 163 LEU A N 1
ATOM 1268 C CA . LEU A 1 163 ? -4.389 8.693 -2.941 1.00 90.12 163 LEU A CA 1
ATOM 1269 C C . LEU A 1 163 ? -4.741 7.401 -3.688 1.00 90.12 163 LEU A C 1
ATOM 1271 O O . LEU A 1 163 ? -5.051 6.395 -3.049 1.00 90.12 163 LEU A O 1
ATOM 1275 N N . HIS A 1 164 ? -4.681 7.430 -5.019 1.00 89.31 164 HIS A N 1
ATOM 1276 C CA . HIS A 1 164 ? -5.052 6.304 -5.874 1.00 89.31 164 HIS A CA 1
ATOM 1277 C C . HIS A 1 164 ? -4.069 5.128 -5.709 1.00 89.31 164 HIS A C 1
ATOM 1279 O O . HIS A 1 164 ? -4.504 4.008 -5.453 1.00 89.31 164 HIS A O 1
ATOM 1285 N N . LEU A 1 165 ? -2.750 5.380 -5.666 1.00 92.00 165 LEU A N 1
ATOM 1286 C CA . LEU A 1 165 ? -1.759 4.330 -5.381 1.00 92.00 165 LEU A CA 1
ATOM 1287 C C . LEU A 1 165 ? -1.950 3.721 -3.991 1.00 92.00 165 LEU A C 1
ATOM 1289 O O . LEU A 1 165 ? -1.931 2.501 -3.832 1.00 92.00 165 LEU A O 1
ATOM 1293 N N . THR A 1 166 ? -2.176 4.564 -2.978 1.00 94.62 166 THR A N 1
ATOM 1294 C CA . THR A 1 166 ? -2.425 4.090 -1.610 1.00 94.62 166 THR A CA 1
ATOM 1295 C C . THR A 1 166 ? -3.653 3.179 -1.575 1.00 94.62 166 THR A C 1
ATOM 1297 O O . THR A 1 166 ? -3.612 2.119 -0.952 1.00 94.62 166 THR A O 1
ATOM 1300 N N . LYS A 1 167 ? -4.730 3.548 -2.284 1.00 95.06 167 LYS A N 1
ATOM 1301 C CA . LYS A 1 167 ? -5.937 2.724 -2.431 1.00 95.06 167 LYS A CA 1
ATOM 1302 C C . LYS A 1 167 ? -5.615 1.373 -3.075 1.00 95.06 167 LYS A C 1
ATOM 1304 O O . LYS A 1 167 ? -5.925 0.341 -2.484 1.00 95.06 167 LYS A O 1
ATOM 1309 N N . THR A 1 168 ? -4.945 1.385 -4.224 1.00 95.19 168 THR A N 1
ATOM 1310 C CA . THR A 1 168 ? -4.564 0.185 -4.982 1.00 95.19 168 THR A CA 1
ATOM 1311 C C . THR A 1 168 ? -3.727 -0.777 -4.133 1.00 95.19 168 THR A C 1
ATOM 1313 O O . THR A 1 168 ? -4.003 -1.977 -4.075 1.00 95.19 168 THR A O 1
ATOM 1316 N N . PHE A 1 169 ? -2.751 -0.268 -3.377 1.00 95.94 169 PHE A N 1
ATOM 1317 C CA . PHE A 1 169 ? -1.943 -1.104 -2.487 1.00 95.94 169 PHE A CA 1
ATOM 1318 C C . PHE A 1 169 ? -2.730 -1.672 -1.297 1.00 95.94 169 PHE A C 1
ATOM 1320 O O . PHE A 1 169 ? -2.461 -2.800 -0.876 1.00 95.94 169 PHE A O 1
ATOM 1327 N N . LEU A 1 170 ? -3.720 -0.948 -0.763 1.00 95.44 170 LEU A N 1
ATOM 1328 C CA . LEU A 1 170 ? -4.603 -1.487 0.280 1.00 95.44 170 LEU A CA 1
ATOM 1329 C C . LEU A 1 170 ? -5.531 -2.575 -0.235 1.00 95.44 170 LEU A C 1
ATOM 1331 O O . LEU A 1 170 ? -5.799 -3.532 0.489 1.00 95.44 170 LEU A O 1
ATOM 1335 N N . GLU A 1 171 ? -6.016 -2.455 -1.466 1.00 94.50 171 GLU A N 1
ATOM 1336 C CA . GLU A 1 171 ? -6.831 -3.494 -2.094 1.00 94.50 171 GLU A CA 1
ATOM 1337 C C . GLU A 1 171 ? -6.036 -4.794 -2.269 1.00 94.50 171 GLU A C 1
ATOM 1339 O O . GLU A 1 171 ? -6.575 -5.872 -2.014 1.00 94.50 171 GLU A O 1
ATOM 1344 N N . LYS A 1 172 ? -4.737 -4.689 -2.583 1.00 93.12 172 LYS A N 1
ATOM 1345 C CA . LYS A 1 172 ? -3.805 -5.825 -2.661 1.00 93.12 172 LYS A CA 1
ATOM 1346 C C . LYS A 1 172 ? -3.472 -6.439 -1.302 1.00 93.12 172 LYS A C 1
ATOM 1348 O O . LYS A 1 172 ? -3.354 -7.657 -1.193 1.00 93.12 172 LYS A O 1
ATOM 1353 N N . ASN A 1 173 ? -3.283 -5.622 -0.266 1.00 92.75 173 ASN A N 1
ATOM 1354 C CA . ASN A 1 173 ? -2.917 -6.097 1.067 1.00 92.75 173 ASN A CA 1
ATOM 1355 C C . ASN A 1 173 ? -3.541 -5.226 2.162 1.00 92.75 173 ASN A C 1
ATOM 1357 O O . ASN A 1 173 ? -2.940 -4.266 2.642 1.00 92.75 173 ASN A O 1
ATOM 1361 N N . LYS A 1 174 ? -4.731 -5.616 2.625 1.00 90.44 174 LYS A N 1
ATOM 1362 C CA . LYS A 1 174 ? -5.440 -4.893 3.691 1.00 90.44 174 LYS A CA 1
ATOM 1363 C C . LYS A 1 174 ? -4.769 -5.019 5.056 1.00 90.44 174 LYS A C 1
ATOM 1365 O O . LYS A 1 174 ? -4.899 -4.107 5.865 1.00 90.44 174 LYS A O 1
ATOM 1370 N N . SER A 1 175 ? -4.058 -6.112 5.353 1.00 91.19 175 SER A N 1
ATOM 1371 C CA . SER A 1 175 ? -3.475 -6.314 6.692 1.00 91.19 175 SER A CA 1
ATOM 1372 C C . SER A 1 175 ? -2.344 -5.336 7.009 1.00 91.19 175 SER A C 1
ATOM 1374 O O . SER A 1 175 ? -2.109 -5.046 8.186 1.00 91.19 175 SER A O 1
ATOM 1376 N N . VAL A 1 176 ? -1.716 -4.760 5.977 1.00 92.38 176 VAL A N 1
ATOM 1377 C CA . VAL A 1 176 ? -0.607 -3.804 6.110 1.00 92.38 176 VAL A CA 1
ATOM 1378 C C . VAL A 1 176 ? -0.957 -2.585 6.971 1.00 92.38 176 VAL A C 1
ATOM 1380 O O . VAL A 1 176 ? -0.090 -2.032 7.642 1.00 92.38 176 VAL A O 1
ATOM 1383 N N . VAL A 1 177 ? -2.237 -2.196 7.033 1.00 93.19 177 VAL A N 1
ATOM 1384 C CA . VAL A 1 177 ? -2.699 -1.025 7.801 1.00 93.19 177 VAL A CA 1
ATOM 1385 C C . VAL A 1 177 ? -2.402 -1.103 9.290 1.00 93.19 177 VAL A C 1
ATOM 1387 O O . VAL A 1 177 ? -2.266 -0.071 9.947 1.00 93.19 177 VAL A O 1
ATOM 1390 N N . ASN A 1 178 ? -2.322 -2.321 9.821 1.00 93.50 178 ASN A N 1
ATOM 1391 C CA . ASN A 1 178 ? -2.074 -2.583 11.227 1.00 93.50 178 ASN A CA 1
ATOM 1392 C C . ASN A 1 178 ? -0.684 -3.179 11.455 1.00 93.50 178 ASN A C 1
ATOM 1394 O O . ASN A 1 178 ? -0.379 -3.528 12.591 1.00 93.50 178 ASN A O 1
ATOM 1398 N N . GLU A 1 179 ? 0.162 -3.331 10.439 1.00 93.38 179 GLU A N 1
ATOM 1399 C CA . GLU A 1 179 ? 1.526 -3.823 10.638 1.00 93.38 179 GLU A CA 1
ATOM 1400 C C . GLU A 1 179 ? 2.362 -2.830 11.450 1.00 93.38 179 GLU A C 1
ATOM 1402 O O . GLU A 1 179 ? 2.132 -1.620 11.421 1.00 93.38 179 GLU A O 1
ATOM 1407 N N . ASN A 1 180 ? 3.314 -3.362 12.222 1.00 90.56 180 ASN A N 1
ATOM 1408 C CA . ASN A 1 180 ? 4.193 -2.527 13.025 1.00 90.56 180 ASN A CA 1
ATOM 1409 C C . ASN A 1 180 ? 5.351 -2.001 12.168 1.00 90.56 180 ASN A C 1
ATOM 1411 O O . ASN A 1 180 ? 6.206 -2.768 11.735 1.00 90.56 180 ASN A O 1
ATOM 1415 N N . ILE A 1 181 ? 5.393 -0.691 11.976 1.00 89.94 181 ILE A N 1
ATOM 1416 C CA . ILE A 1 181 ? 6.478 0.050 11.348 1.00 89.94 181 ILE A CA 1
ATOM 1417 C C . ILE A 1 181 ? 7.461 0.429 12.454 1.00 89.94 181 ILE A C 1
ATOM 1419 O O . ILE A 1 181 ? 7.108 1.147 13.397 1.00 89.94 181 ILE A O 1
ATOM 1423 N N . SER A 1 182 ? 8.688 -0.084 12.361 1.00 83.88 182 SER A N 1
ATOM 1424 C CA . SER A 1 182 ? 9.718 0.128 13.382 1.00 83.88 182 SER A CA 1
ATOM 1425 C C . SER A 1 182 ? 9.908 1.618 13.665 1.00 83.88 182 SER A C 1
ATOM 1427 O O . SER A 1 182 ? 10.121 2.408 12.753 1.00 83.88 182 SER A O 1
ATOM 1429 N N . GLY A 1 183 ? 9.773 2.017 14.930 1.00 83.50 183 GLY A N 1
ATOM 1430 C CA . GLY A 1 183 ? 9.901 3.413 15.353 1.00 83.50 183 GLY A CA 1
ATOM 1431 C C . GLY A 1 183 ? 8.681 4.308 15.113 1.00 83.50 183 GLY A C 1
ATOM 1432 O O . GLY A 1 183 ? 8.606 5.356 15.757 1.00 83.50 183 GLY A O 1
ATOM 1433 N N . PHE A 1 184 ? 7.711 3.889 14.292 1.00 87.50 184 PHE A N 1
ATOM 1434 C CA . PHE A 1 184 ? 6.577 4.720 13.858 1.00 87.50 184 PHE A CA 1
ATOM 1435 C C . PHE A 1 184 ? 5.192 4.164 14.210 1.00 87.50 184 PHE A C 1
ATOM 1437 O O . PHE A 1 184 ? 4.205 4.886 14.074 1.00 87.50 184 PHE A O 1
ATOM 1444 N N . GLY A 1 185 ? 5.087 2.926 14.696 1.00 90.69 185 GLY A N 1
ATOM 1445 C CA . GLY A 1 185 ? 3.811 2.321 15.076 1.00 90.69 185 GLY A CA 1
ATOM 1446 C C . GLY A 1 185 ? 3.111 1.669 13.887 1.00 90.69 185 GLY A C 1
ATOM 1447 O O . GLY A 1 185 ? 3.524 0.609 13.463 1.00 90.69 185 GLY A O 1
ATOM 1448 N N . THR A 1 186 ? 2.042 2.253 13.356 1.00 94.50 186 THR A N 1
ATOM 1449 C CA . THR A 1 186 ? 1.287 1.752 12.187 1.00 94.50 186 THR A CA 1
ATOM 1450 C C . THR A 1 186 ? 1.230 2.813 11.087 1.00 94.50 186 THR A C 1
ATOM 1452 O O . THR A 1 186 ? 1.652 3.950 11.309 1.00 94.50 186 THR A O 1
ATOM 1455 N N . LEU A 1 187 ? 0.648 2.494 9.923 1.00 95.25 187 LEU A N 1
ATOM 1456 C CA . LEU A 1 187 ? 0.387 3.501 8.881 1.00 95.25 187 LEU A CA 1
ATOM 1457 C C . LEU A 1 187 ? -0.432 4.684 9.414 1.00 95.25 187 LEU A C 1
ATOM 1459 O O . LEU A 1 187 ? -0.167 5.826 9.053 1.00 95.25 187 LEU A O 1
ATOM 1463 N N . LEU A 1 188 ? -1.379 4.427 10.321 1.00 94.31 188 LEU A N 1
ATOM 1464 C CA . LEU A 1 188 ? -2.226 5.470 10.891 1.00 94.31 188 LEU A CA 1
ATOM 1465 C C . LEU A 1 188 ? -1.433 6.431 11.793 1.00 94.31 188 LEU A C 1
ATOM 1467 O O . LEU A 1 188 ? -1.593 7.641 11.673 1.00 94.31 188 LEU A O 1
ATOM 1471 N N . SER A 1 189 ? -0.539 5.934 12.654 1.00 92.06 189 SER A N 1
ATOM 1472 C CA . SER A 1 189 ? 0.317 6.821 13.459 1.00 92.06 189 SER A CA 1
ATOM 1473 C C . SER A 1 189 ? 1.397 7.514 12.626 1.00 92.06 189 SER A C 1
ATOM 1475 O O . SER A 1 189 ? 1.744 8.651 12.933 1.00 92.06 189 SER A O 1
ATOM 1477 N N . LEU A 1 190 ? 1.889 6.876 11.558 1.00 91.62 190 LEU A N 1
ATOM 1478 C CA . LEU A 1 190 ? 2.821 7.493 10.612 1.00 91.62 190 LEU A CA 1
ATOM 1479 C C . LEU A 1 190 ? 2.169 8.659 9.852 1.00 91.62 190 LEU A C 1
ATOM 1481 O O . LEU A 1 190 ? 2.746 9.740 9.810 1.00 91.62 190 LEU A O 1
ATOM 1485 N N . LEU A 1 191 ? 0.951 8.478 9.326 1.00 91.88 191 LEU A N 1
ATOM 1486 C CA . LEU A 1 191 ? 0.188 9.533 8.645 1.00 91.88 191 LEU A CA 1
ATOM 1487 C C . LEU A 1 191 ? -0.084 10.738 9.557 1.00 91.88 191 LEU A C 1
ATOM 1489 O O . LEU A 1 191 ? -0.090 11.882 9.112 1.00 91.88 191 LEU A O 1
ATOM 1493 N N . LEU A 1 192 ? -0.335 10.486 10.840 1.00 88.75 192 LEU A N 1
ATOM 1494 C CA . LEU A 1 192 ? -0.623 11.535 11.818 1.00 88.75 192 LEU A CA 1
ATOM 1495 C C . LEU A 1 192 ? 0.640 12.209 12.369 1.00 88.75 192 LEU A C 1
ATOM 1497 O O . LEU A 1 192 ? 0.528 13.206 13.081 1.00 88.75 192 LEU A O 1
ATOM 1501 N N . ASN A 1 193 ? 1.830 11.692 12.054 1.00 84.25 193 ASN A N 1
ATOM 1502 C CA . ASN A 1 193 ? 3.084 12.247 12.535 1.00 84.25 193 ASN A CA 1
ATOM 1503 C C . ASN A 1 193 ? 3.427 13.554 11.784 1.00 84.25 193 ASN A C 1
ATOM 1505 O O . ASN A 1 193 ? 3.683 13.510 10.577 1.00 84.25 193 ASN A O 1
ATOM 1509 N N . PRO A 1 194 ? 3.523 14.704 12.483 1.00 77.38 194 PRO A N 1
ATOM 1510 C CA . PRO A 1 194 ? 3.779 15.996 11.852 1.00 77.38 194 PRO A CA 1
ATOM 1511 C C . PRO A 1 194 ? 5.099 16.096 11.084 1.00 77.38 194 PRO A C 1
ATOM 1513 O O . PRO A 1 194 ? 5.208 16.893 10.162 1.00 77.38 194 PRO A O 1
ATOM 1516 N N . PHE A 1 195 ? 6.098 15.287 11.449 1.00 76.44 195 PHE A N 1
ATOM 1517 C CA . PHE A 1 195 ? 7.392 15.269 10.761 1.00 76.44 195 PHE A CA 1
ATOM 1518 C C . PHE A 1 195 ? 7.336 14.620 9.373 1.00 76.44 195 PHE A C 1
ATOM 1520 O O . PHE A 1 195 ? 8.291 14.738 8.616 1.00 76.44 195 PHE A O 1
ATOM 1527 N N . TYR A 1 196 ? 6.245 13.922 9.044 1.00 78.25 196 TYR A N 1
ATOM 1528 C CA . TYR A 1 196 ? 6.113 13.170 7.793 1.00 78.25 196 TYR A CA 1
ATOM 1529 C C . TYR A 1 196 ? 4.901 13.593 6.962 1.00 78.25 196 TYR A C 1
ATOM 1531 O O . TYR A 1 196 ? 4.886 13.359 5.760 1.00 78.25 196 TYR A O 1
ATOM 1539 N N . ASN A 1 197 ? 3.902 14.243 7.564 1.00 77.56 197 ASN A N 1
ATOM 1540 C CA . ASN A 1 197 ? 2.712 14.712 6.850 1.00 77.56 197 ASN A CA 1
ATOM 1541 C C . ASN A 1 197 ? 2.752 16.198 6.457 1.00 77.56 197 ASN A C 1
ATOM 1543 O O . ASN A 1 197 ? 1.757 16.712 5.956 1.00 77.56 197 ASN A O 1
ATOM 1547 N N . PHE A 1 198 ? 3.878 16.885 6.667 1.00 72.62 198 PHE A N 1
ATOM 1548 C CA . PHE A 1 198 ? 4.002 18.332 6.461 1.00 72.62 198 PHE A CA 1
ATOM 1549 C C . PHE A 1 198 ? 3.736 18.787 5.017 1.00 72.62 198 PHE A C 1
ATOM 1551 O O . PHE A 1 198 ? 3.290 19.914 4.825 1.00 72.62 198 PHE A O 1
ATOM 1558 N N . ASN A 1 199 ? 3.945 17.909 4.030 1.00 72.31 199 ASN A N 1
ATOM 1559 C CA . ASN A 1 199 ? 3.665 18.177 2.613 1.00 72.31 199 ASN A CA 1
ATOM 1560 C C . ASN A 1 199 ? 2.208 17.909 2.207 1.00 72.31 199 ASN A C 1
ATOM 1562 O O . ASN A 1 199 ? 1.818 18.191 1.076 1.00 72.31 199 ASN A O 1
ATOM 1566 N N . LEU A 1 200 ? 1.393 17.330 3.092 1.00 79.62 200 LEU A N 1
ATOM 1567 C CA . LEU A 1 200 ? 0.012 16.990 2.777 1.00 79.62 200 LEU A CA 1
ATOM 1568 C C . LEU A 1 200 ? -0.903 18.175 3.082 1.00 79.62 200 LEU A C 1
ATOM 1570 O O . LEU A 1 200 ? -0.943 18.680 4.204 1.00 79.62 200 LEU A O 1
ATOM 1574 N N . SER A 1 201 ? -1.719 18.565 2.103 1.00 82.25 201 SER A N 1
ATOM 1575 C CA . SER A 1 201 ? -2.840 19.465 2.364 1.00 82.25 201 SER A CA 1
ATOM 1576 C C . SER A 1 201 ? -3.839 18.807 3.326 1.00 82.25 201 SER A C 1
ATOM 1578 O O . SER A 1 201 ? -3.990 17.581 3.368 1.00 82.25 201 SER A O 1
ATOM 1580 N N . ASN A 1 202 ? -4.587 19.617 4.079 1.00 82.25 202 ASN A N 1
ATOM 1581 C CA . ASN A 1 202 ? -5.605 19.108 5.006 1.00 82.25 202 ASN A CA 1
ATOM 1582 C C . ASN A 1 202 ? -6.663 18.236 4.310 1.00 82.25 202 ASN A C 1
ATOM 1584 O O . ASN A 1 202 ? -7.189 17.294 4.910 1.00 82.25 202 ASN A O 1
ATOM 1588 N N . THR A 1 203 ? -6.968 18.521 3.042 1.00 85.88 203 THR A N 1
ATOM 1589 C CA . THR A 1 203 ? -7.889 17.725 2.223 1.00 85.88 203 THR A CA 1
ATOM 1590 C C . THR A 1 203 ? -7.288 16.360 1.878 1.00 85.88 203 THR A C 1
ATOM 1592 O O . THR A 1 203 ? -7.948 15.343 2.113 1.00 85.88 203 THR A O 1
ATOM 1595 N N . LYS A 1 204 ? -6.029 16.301 1.408 1.00 87.06 204 LYS A N 1
ATOM 1596 C CA . LYS A 1 204 ? -5.307 15.042 1.134 1.00 87.06 204 LYS A CA 1
ATOM 1597 C C . LYS A 1 204 ? -5.153 14.200 2.409 1.00 87.06 204 LYS A C 1
ATOM 1599 O O . LYS A 1 204 ? -5.496 13.017 2.393 1.00 87.06 204 LYS A O 1
ATOM 1604 N N . LEU A 1 205 ? -4.758 14.809 3.532 1.00 88.94 205 LEU A N 1
ATOM 1605 C CA . LEU A 1 205 ? -4.643 14.139 4.835 1.00 88.94 205 LEU A CA 1
ATOM 1606 C C . LEU A 1 205 ? -5.967 13.487 5.265 1.00 88.94 205 LEU A C 1
ATOM 1608 O O . LEU A 1 205 ? -5.985 12.329 5.680 1.00 88.94 205 LEU A O 1
ATOM 1612 N N . ASN A 1 206 ? -7.089 14.200 5.128 1.00 89.81 206 ASN A N 1
ATOM 1613 C CA . ASN A 1 206 ? -8.405 13.661 5.475 1.00 89.81 206 ASN A CA 1
ATOM 1614 C C . ASN A 1 206 ? -8.832 12.501 4.578 1.00 89.81 206 ASN A C 1
ATOM 1616 O O . ASN A 1 206 ? -9.362 11.513 5.086 1.00 89.81 206 ASN A O 1
ATOM 1620 N N . LYS A 1 207 ? -8.591 12.603 3.266 1.00 92.44 207 LYS A N 1
ATOM 1621 C CA . LYS A 1 207 ? -8.899 11.527 2.316 1.00 92.44 207 LYS A CA 1
ATOM 1622 C C . LYS A 1 207 ? -8.073 10.268 2.617 1.00 92.44 207 LYS A C 1
ATOM 1624 O O . LYS A 1 207 ? -8.635 9.175 2.634 1.00 92.44 207 LYS A O 1
ATOM 1629 N N . LEU A 1 208 ? -6.779 10.413 2.926 1.00 94.38 208 LEU A N 1
ATOM 1630 C CA . LEU A 1 208 ? -5.912 9.298 3.337 1.00 94.38 208 LEU A CA 1
ATOM 1631 C C . LEU A 1 208 ? -6.358 8.680 4.667 1.00 94.38 208 LEU A C 1
ATOM 1633 O O . LEU A 1 208 ? -6.432 7.458 4.779 1.00 94.38 208 LEU A O 1
ATOM 1637 N N . LEU A 1 209 ? -6.713 9.506 5.656 1.00 94.56 209 LEU A N 1
ATOM 1638 C CA . LEU A 1 209 ? -7.241 9.035 6.937 1.00 94.56 209 LEU A CA 1
ATOM 1639 C C . LEU A 1 209 ? -8.508 8.192 6.739 1.00 94.56 209 LEU A C 1
ATOM 1641 O O . LEU A 1 209 ? -8.604 7.087 7.271 1.00 94.56 209 LEU A O 1
ATOM 1645 N N . ASP A 1 210 ? -9.463 8.683 5.947 1.00 94.38 210 ASP A N 1
ATOM 1646 C CA . ASP A 1 210 ? -10.705 7.958 5.667 1.00 94.38 210 ASP A CA 1
ATOM 1647 C C . ASP A 1 210 ? -10.435 6.633 4.947 1.00 94.38 210 ASP A C 1
ATOM 1649 O O . ASP A 1 210 ? -11.079 5.624 5.235 1.00 94.38 210 ASP A O 1
ATOM 1653 N N . LEU A 1 211 ? -9.463 6.619 4.039 1.00 95.88 211 LEU A N 1
ATOM 1654 C CA . LEU A 1 211 ? -9.047 5.441 3.287 1.00 95.88 211 LEU A CA 1
ATOM 1655 C C . LEU A 1 211 ? -8.399 4.373 4.191 1.00 95.88 211 LEU A C 1
ATOM 1657 O O . LEU A 1 211 ? -8.751 3.194 4.088 1.00 95.88 211 LEU A O 1
ATOM 1661 N N . LEU A 1 212 ? -7.545 4.771 5.140 1.00 96.31 212 LEU A N 1
ATOM 1662 C CA . LEU A 1 212 ? -6.972 3.870 6.149 1.00 96.31 212 LEU A CA 1
ATOM 1663 C C . LEU A 1 212 ? -8.046 3.305 7.094 1.00 96.31 212 LEU A C 1
ATOM 1665 O O . LEU A 1 212 ? -8.131 2.091 7.298 1.00 96.31 212 LEU A O 1
ATOM 1669 N N . LEU A 1 213 ? -8.923 4.162 7.631 1.00 93.88 213 LEU A N 1
ATOM 1670 C CA . LEU A 1 213 ? -9.988 3.738 8.549 1.00 93.88 213 LEU A CA 1
ATOM 1671 C C . LEU A 1 213 ? -10.994 2.796 7.867 1.00 93.88 213 LEU A C 1
ATOM 1673 O O . LEU A 1 213 ? -11.359 1.773 8.449 1.00 93.88 213 LEU A O 1
ATOM 1677 N N . LYS A 1 214 ? -11.391 3.073 6.615 1.00 92.75 214 LYS A N 1
ATOM 1678 C CA . LYS A 1 214 ? -12.228 2.161 5.805 1.00 92.75 214 LYS A CA 1
ATOM 1679 C C . LYS A 1 214 ? -11.551 0.812 5.561 1.00 92.75 214 LYS A C 1
ATOM 1681 O O . LYS A 1 214 ? -12.230 -0.210 5.485 1.00 92.75 214 LYS A O 1
ATOM 1686 N N . SER A 1 215 ? -10.223 0.795 5.507 1.00 92.56 215 SER A N 1
ATOM 1687 C CA . SER A 1 215 ? -9.414 -0.416 5.339 1.00 92.56 215 SER A CA 1
ATOM 1688 C C . SER A 1 215 ? -9.141 -1.154 6.653 1.00 92.56 215 SER A C 1
ATOM 1690 O O . SER A 1 215 ? -8.303 -2.047 6.695 1.00 92.56 215 SER A O 1
ATOM 1692 N N . SER A 1 216 ? -9.897 -0.852 7.716 1.00 89.69 216 SER A N 1
ATOM 1693 C CA . SER A 1 216 ? -9.823 -1.524 9.023 1.00 89.69 216 SER A CA 1
ATOM 1694 C C . SER A 1 216 ? -8.524 -1.272 9.800 1.00 89.69 216 SER A C 1
ATOM 1696 O O . SER A 1 216 ? -8.109 -2.107 10.612 1.00 89.69 216 SER A O 1
ATOM 1698 N N . SER A 1 217 ? -7.895 -0.105 9.612 1.00 93.06 217 SER A N 1
ATOM 1699 C CA . SER A 1 217 ? -6.942 0.418 10.598 1.00 93.06 217 SER A CA 1
ATOM 1700 C C . SER A 1 217 ? -7.577 0.441 11.985 1.00 93.06 217 SER A C 1
ATOM 1702 O O . SER A 1 217 ? -8.739 0.816 12.129 1.00 93.06 217 SER A O 1
ATOM 1704 N N . ASN A 1 218 ? -6.809 0.066 13.006 1.00 90.00 218 ASN A N 1
ATOM 1705 C CA . ASN A 1 218 ? -7.272 0.003 14.386 1.00 90.00 218 ASN A CA 1
ATOM 1706 C C . ASN A 1 218 ? -6.686 1.155 15.223 1.00 90.00 218 ASN A C 1
ATOM 1708 O O . ASN A 1 218 ? -5.549 1.036 15.689 1.00 90.00 218 ASN A O 1
ATOM 1712 N N . PRO A 1 219 ? -7.452 2.231 15.497 1.00 91.31 219 PRO A N 1
ATOM 1713 C CA . PRO A 1 219 ? -7.000 3.330 16.351 1.00 91.31 219 PRO A CA 1
ATOM 1714 C C . PRO A 1 219 ? -6.686 2.911 17.794 1.00 91.31 219 PRO A C 1
ATOM 1716 O O . PRO A 1 219 ? -5.930 3.588 18.483 1.00 91.31 219 PRO A O 1
ATOM 1719 N N . LEU A 1 220 ? -7.245 1.790 18.262 1.00 88.25 220 LEU A N 1
ATOM 1720 C CA . LEU A 1 220 ? -7.052 1.271 19.619 1.00 88.25 220 LEU A CA 1
ATOM 1721 C C . LEU A 1 220 ? -5.822 0.365 19.741 1.00 88.25 220 LEU A C 1
ATOM 1723 O O . LEU A 1 220 ? -5.515 -0.117 20.831 1.00 88.25 220 LEU A O 1
ATOM 1727 N N . LYS A 1 221 ? -5.114 0.101 18.635 1.00 88.75 221 LYS A N 1
ATOM 1728 C CA . LYS A 1 221 ? -3.899 -0.707 18.666 1.00 88.75 221 LYS A CA 1
ATOM 1729 C C . LYS A 1 221 ? -2.825 0.009 19.482 1.00 88.75 221 LYS A C 1
ATOM 1731 O O . LYS A 1 221 ? -2.479 1.150 19.190 1.00 88.75 221 LYS A O 1
ATOM 1736 N N . ILE A 1 222 ? -2.263 -0.696 20.463 1.00 87.50 222 ILE A N 1
ATOM 1737 C CA . ILE A 1 222 ? -1.111 -0.207 21.221 1.00 87.50 222 ILE A CA 1
ATOM 1738 C C . ILE A 1 222 ? 0.118 -0.206 20.314 1.00 87.50 222 ILE A C 1
ATOM 1740 O O . ILE A 1 222 ? 0.480 -1.235 19.738 1.00 87.50 222 ILE A O 1
ATOM 1744 N N . VAL A 1 223 ? 0.757 0.952 20.204 1.00 88.00 223 VAL A N 1
ATOM 1745 C CA . VAL A 1 223 ? 1.952 1.182 19.394 1.00 88.00 223 VAL A CA 1
ATOM 1746 C C . VAL A 1 223 ? 3.081 1.745 20.250 1.00 88.00 223 VAL A C 1
ATOM 1748 O O . VAL A 1 223 ? 2.850 2.379 21.281 1.00 88.00 223 VAL A O 1
ATOM 1751 N N . LYS A 1 224 ? 4.321 1.506 19.814 1.00 87.06 224 LYS A N 1
ATOM 1752 C CA . LYS A 1 224 ? 5.524 2.118 20.384 1.00 87.06 224 LYS A CA 1
ATOM 1753 C C . LYS A 1 224 ? 6.153 3.024 19.335 1.00 87.06 224 LYS A C 1
ATOM 1755 O O . LYS A 1 224 ? 6.488 2.559 18.249 1.00 87.06 224 LYS A O 1
ATOM 1760 N N . ILE A 1 225 ? 6.333 4.297 19.672 1.00 83.75 225 ILE A N 1
ATOM 1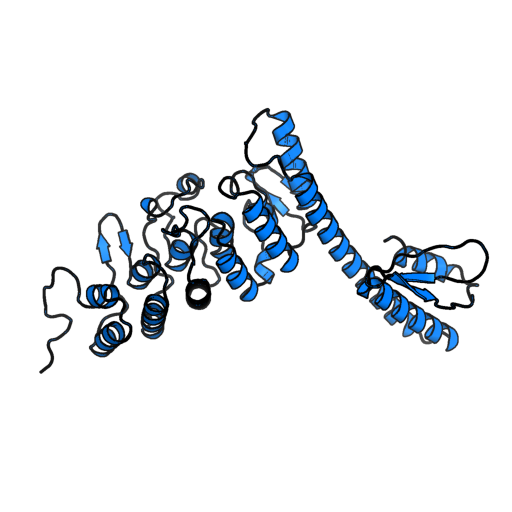761 C CA . ILE A 1 225 ? 6.894 5.307 18.768 1.00 83.75 225 ILE A CA 1
ATOM 1762 C C . ILE A 1 225 ? 8.175 5.833 19.400 1.00 83.75 225 ILE A C 1
ATOM 1764 O O . ILE A 1 225 ? 8.144 6.529 20.417 1.00 83.75 225 ILE A O 1
ATOM 1768 N N . LEU A 1 226 ? 9.309 5.445 18.813 1.00 78.75 226 LEU A N 1
ATOM 1769 C CA . LEU A 1 226 ? 10.634 5.633 19.413 1.00 78.75 226 LEU A CA 1
ATOM 1770 C C . LEU A 1 226 ? 11.007 7.111 19.507 1.00 78.75 226 LEU A C 1
ATOM 1772 O O . LEU A 1 226 ? 11.429 7.559 20.569 1.00 78.75 226 LEU A O 1
ATOM 1776 N N . VAL A 1 227 ? 10.757 7.873 18.439 1.00 68.25 227 VAL A N 1
ATOM 1777 C CA . VAL A 1 227 ? 11.098 9.305 18.350 1.00 68.25 227 VAL A CA 1
ATOM 1778 C C . VAL A 1 227 ? 10.449 10.124 19.473 1.00 68.25 227 VAL A C 1
ATOM 1780 O O . VAL A 1 227 ? 11.032 11.082 19.962 1.00 68.25 227 VAL A O 1
ATOM 1783 N N . LYS A 1 228 ? 9.257 9.725 19.927 1.00 67.50 228 LYS A N 1
ATOM 1784 C CA . LYS A 1 228 ? 8.492 10.412 20.981 1.00 67.50 228 LYS A CA 1
ATOM 1785 C C . LYS A 1 228 ? 8.557 9.706 22.340 1.00 67.50 228 LYS A C 1
ATOM 1787 O O . LYS A 1 228 ? 7.875 10.137 23.261 1.00 67.50 228 LYS A O 1
ATOM 1792 N N . LYS A 1 229 ? 9.307 8.598 22.457 1.00 81.00 229 LYS A N 1
ATOM 1793 C CA . LYS A 1 229 ? 9.265 7.675 23.611 1.00 81.00 229 LYS A CA 1
ATOM 1794 C C . LYS A 1 229 ? 7.824 7.337 24.043 1.00 81.00 229 LYS A C 1
ATOM 1796 O O . LYS A 1 229 ? 7.546 7.149 25.222 1.00 81.00 229 LYS A O 1
ATOM 1801 N N . PHE A 1 230 ? 6.907 7.261 23.080 1.00 84.19 230 PHE A N 1
ATOM 1802 C CA . PHE A 1 230 ? 5.483 7.081 23.340 1.00 84.19 230 PHE A CA 1
ATOM 1803 C C . PHE A 1 230 ? 5.110 5.597 23.329 1.00 84.19 230 PHE A C 1
ATOM 1805 O O . PHE A 1 230 ? 5.572 4.833 22.471 1.00 84.19 230 PHE A O 1
ATOM 1812 N N . ARG A 1 231 ? 4.232 5.208 24.257 1.00 86.31 231 ARG A N 1
ATOM 1813 C CA . ARG A 1 231 ? 3.572 3.903 24.294 1.00 86.31 231 ARG A CA 1
ATOM 1814 C C . ARG A 1 231 ? 2.114 4.096 24.696 1.00 86.31 231 ARG A C 1
ATOM 1816 O O . ARG A 1 231 ? 1.846 4.564 25.793 1.00 86.31 231 ARG A O 1
ATOM 1823 N N . GLY A 1 232 ? 1.204 3.691 23.824 1.00 86.00 232 GLY A N 1
ATOM 1824 C CA . GLY A 1 232 ? -0.235 3.864 24.012 1.00 86.00 232 GLY A CA 1
ATOM 1825 C C . GLY A 1 232 ? -0.983 3.557 22.722 1.00 86.00 232 GLY A C 1
ATOM 1826 O O . GLY A 1 232 ? -0.378 3.076 21.758 1.00 86.00 232 GLY A O 1
ATOM 1827 N N . ASN A 1 233 ? -2.288 3.803 22.694 1.00 88.31 233 ASN A N 1
ATOM 1828 C CA . ASN A 1 233 ? -3.061 3.681 21.456 1.00 88.31 233 ASN A CA 1
ATOM 1829 C C . ASN A 1 233 ? -2.911 4.923 20.558 1.00 88.31 233 ASN A C 1
ATOM 1831 O O . ASN A 1 233 ? -2.285 5.916 20.923 1.00 88.31 233 ASN A O 1
ATOM 1835 N N . ILE A 1 234 ? -3.458 4.863 19.345 1.00 87.69 234 ILE A N 1
ATOM 1836 C CA . ILE A 1 234 ? -3.278 5.921 18.342 1.00 87.69 234 ILE A CA 1
ATOM 1837 C C . ILE A 1 234 ? -4.106 7.165 18.687 1.00 87.69 234 ILE A C 1
ATOM 1839 O O . ILE A 1 234 ? -3.678 8.278 18.387 1.00 87.69 234 ILE A O 1
ATOM 1843 N N . CYS A 1 235 ? -5.248 6.998 19.362 1.00 84.44 235 CYS A N 1
ATOM 1844 C CA . CYS A 1 235 ? -6.020 8.124 19.887 1.00 84.44 235 CYS A CA 1
ATOM 1845 C C . CYS A 1 235 ? -5.201 8.903 20.930 1.00 84.44 235 CYS A C 1
ATOM 1847 O O . CYS A 1 235 ? -5.052 10.114 20.808 1.00 84.44 235 CYS A O 1
ATOM 1849 N N . GLU A 1 236 ? -4.612 8.201 21.902 1.00 83.81 236 GLU A N 1
ATOM 1850 C CA . GLU A 1 236 ? -3.714 8.771 22.917 1.00 83.81 236 GLU A CA 1
ATOM 1851 C C . GLU A 1 236 ? -2.477 9.408 22.284 1.00 83.81 236 GLU A C 1
ATOM 1853 O O . GLU A 1 236 ? -2.075 10.504 22.672 1.00 83.81 236 GLU A O 1
ATOM 1858 N N . TYR A 1 237 ? -1.892 8.753 21.276 1.00 85.69 237 TYR A N 1
ATOM 1859 C CA . TYR A 1 237 ? -0.745 9.292 20.554 1.00 85.69 237 TYR A CA 1
ATOM 1860 C C . TYR A 1 237 ? -1.080 10.645 19.934 1.00 85.69 237 TYR A C 1
ATOM 1862 O O . TYR A 1 237 ? -0.349 11.612 20.149 1.00 85.69 237 TYR A O 1
ATOM 1870 N N . TYR A 1 238 ? -2.189 10.730 19.199 1.00 83.81 238 TYR A N 1
ATOM 1871 C CA . TYR A 1 238 ? -2.588 11.959 18.525 1.00 83.81 238 TYR A CA 1
ATOM 1872 C C . TYR A 1 238 ? -2.884 13.095 19.515 1.00 83.81 238 TYR A C 1
ATOM 1874 O O . TYR A 1 238 ? -2.398 14.209 19.315 1.00 83.81 238 TYR A O 1
ATOM 1882 N N . SER A 1 239 ? -3.568 12.811 20.628 1.00 80.94 239 SER A N 1
ATOM 1883 C CA . SER A 1 239 ? -3.778 13.808 21.686 1.00 80.94 239 SER A CA 1
ATOM 1884 C C . SER A 1 239 ? -2.450 14.240 22.341 1.00 80.94 239 SER A C 1
ATOM 1886 O O . SER A 1 239 ? -2.220 15.433 22.525 1.00 80.94 239 SER A O 1
ATOM 1888 N N . SER A 1 240 ? -1.506 13.318 22.578 1.00 80.88 240 SER A N 1
ATOM 1889 C CA . SER A 1 240 ? -0.179 13.658 23.129 1.00 80.88 240 SER A CA 1
ATOM 1890 C C . SER A 1 240 ? 0.681 14.506 22.180 1.00 80.88 240 SER A C 1
ATOM 1892 O O . SER A 1 240 ? 1.426 15.392 22.609 1.00 80.88 240 SER A O 1
ATOM 1894 N N . LEU A 1 241 ? 0.577 14.268 20.865 1.00 77.19 241 LEU A N 1
ATOM 1895 C CA . LEU A 1 241 ? 1.257 15.073 19.851 1.00 77.19 241 LEU A CA 1
ATOM 1896 C C . LEU A 1 241 ? 0.817 16.532 19.941 1.00 77.19 241 LEU A C 1
ATOM 1898 O O . LEU A 1 241 ? 1.659 17.427 19.849 1.00 77.19 241 LEU A O 1
ATOM 1902 N N . PHE A 1 242 ? -0.477 16.748 20.152 1.00 66.94 242 PHE A N 1
ATOM 1903 C CA . PHE A 1 242 ? -1.063 18.067 20.296 1.00 66.94 242 PHE A CA 1
ATOM 1904 C C . PHE A 1 242 ? -0.621 18.766 21.587 1.00 66.94 242 PHE A C 1
ATOM 1906 O O . PHE A 1 242 ? -0.130 19.894 21.530 1.00 66.94 242 PHE A O 1
ATOM 1913 N N . GLU A 1 243 ? -0.709 18.087 22.733 1.00 66.81 243 GLU A N 1
ATOM 1914 C CA . GLU A 1 243 ? -0.293 18.654 24.024 1.00 66.81 243 GLU A CA 1
ATOM 1915 C C . GLU A 1 243 ? 1.186 19.060 24.022 1.00 66.81 243 GLU A C 1
ATOM 1917 O O . GLU A 1 243 ? 1.525 20.167 24.440 1.00 66.81 243 GLU A O 1
ATOM 1922 N N . SER A 1 244 ? 2.061 18.220 23.456 1.00 64.06 244 SER A N 1
ATOM 1923 C CA . SER A 1 244 ? 3.497 18.519 23.372 1.00 64.06 244 SER A CA 1
ATOM 1924 C C . SER A 1 244 ? 3.822 19.768 22.539 1.00 64.06 244 SER A C 1
ATOM 1926 O O . SER A 1 244 ? 4.728 20.512 22.902 1.00 64.06 244 SER A O 1
ATOM 1928 N N . LYS A 1 245 ? 3.071 20.039 21.460 1.00 60.09 245 LYS A N 1
ATOM 1929 C CA . LYS A 1 245 ? 3.270 21.231 20.613 1.00 60.09 245 LYS A CA 1
ATOM 1930 C C . LYS A 1 245 ? 2.711 22.507 21.236 1.00 60.09 245 LYS A C 1
ATOM 1932 O O . LYS A 1 245 ? 3.268 23.581 21.039 1.00 60.09 245 LYS A O 1
ATOM 1937 N N . LYS A 1 246 ? 1.626 22.400 22.011 1.00 57.25 246 LYS A N 1
ATOM 1938 C CA . LYS A 1 246 ? 1.080 23.534 22.771 1.00 57.25 246 LYS A CA 1
ATOM 1939 C C . LYS A 1 246 ? 2.084 24.041 23.814 1.00 57.25 246 LYS A C 1
ATOM 1941 O O . LYS A 1 246 ? 2.132 25.236 24.075 1.00 57.25 246 LYS A O 1
ATOM 1946 N N . LEU A 1 247 ? 2.882 23.132 24.378 1.00 51.91 247 LEU A N 1
ATOM 1947 C CA . LEU A 1 247 ? 3.909 23.435 25.376 1.00 51.91 247 LEU A CA 1
ATOM 1948 C C . LEU A 1 247 ? 5.220 23.961 24.768 1.00 51.91 247 LEU A C 1
ATOM 1950 O O . LEU A 1 247 ? 5.904 24.735 25.428 1.00 51.91 247 LEU A O 1
ATOM 1954 N N . SER A 1 248 ? 5.578 23.566 23.539 1.00 54.25 248 SER A N 1
ATOM 1955 C CA . SER A 1 248 ? 6.853 23.962 22.916 1.00 54.25 248 SER A CA 1
ATOM 1956 C C . SER A 1 248 ? 6.821 25.305 22.178 1.00 54.25 248 SER A C 1
ATOM 1958 O O . SER A 1 248 ? 7.876 25.797 21.796 1.00 54.25 248 SER A O 1
ATOM 1960 N N . GLY A 1 249 ? 5.645 25.895 21.935 1.00 47.81 249 GLY A N 1
ATOM 1961 C CA . GLY A 1 249 ? 5.515 27.162 21.197 1.00 47.81 249 GLY A CA 1
ATOM 1962 C C . GLY A 1 249 ? 5.869 27.084 19.702 1.00 47.81 249 GLY A C 1
ATOM 1963 O O . GLY A 1 249 ? 5.710 28.067 18.984 1.00 47.81 249 GLY A O 1
ATOM 1964 N N . GLU A 1 250 ? 6.300 25.921 19.203 1.00 50.66 250 GLU A N 1
ATOM 1965 C CA . GLU A 1 250 ? 6.605 25.686 17.790 1.00 50.66 250 GLU A CA 1
ATOM 1966 C C . GLU A 1 250 ? 5.313 25.465 16.989 1.00 50.66 250 GLU A C 1
ATOM 1968 O O . GLU A 1 250 ? 4.740 24.369 16.932 1.00 50.66 250 GLU A O 1
ATOM 1973 N N . ILE A 1 251 ? 4.839 26.535 16.353 1.00 48.94 251 ILE A N 1
ATOM 1974 C CA . ILE A 1 251 ? 3.649 26.524 15.502 1.00 48.94 251 ILE A CA 1
ATOM 1975 C C . ILE A 1 251 ? 4.035 25.961 14.131 1.00 48.94 251 ILE A C 1
ATOM 1977 O O . ILE A 1 251 ? 4.531 26.678 13.268 1.00 48.94 251 ILE A O 1
ATOM 1981 N N . HIS A 1 252 ? 3.783 24.671 13.898 1.00 50.78 252 HIS A N 1
ATOM 1982 C CA . HIS A 1 252 ? 3.836 24.130 12.536 1.00 50.78 252 HIS A CA 1
ATOM 1983 C C . HIS A 1 252 ? 2.547 24.539 11.786 1.00 50.78 252 HIS A C 1
ATOM 1985 O O . HIS A 1 252 ? 1.468 24.099 12.202 1.00 50.78 252 HIS A O 1
ATOM 1991 N N . PRO A 1 253 ? 2.612 25.338 10.699 1.00 45.41 253 PRO A N 1
ATOM 1992 C CA . PRO A 1 253 ? 1.446 26.049 10.147 1.00 45.41 253 PRO A CA 1
ATOM 1993 C C . PRO A 1 253 ? 0.290 25.169 9.639 1.00 45.41 253 PRO A C 1
ATOM 1995 O O . PRO A 1 253 ? -0.853 25.615 9.601 1.00 45.41 253 PRO A O 1
ATOM 1998 N N . SER A 1 254 ? 0.543 23.911 9.267 1.00 50.34 254 SER A N 1
ATOM 1999 C CA . SER A 1 254 ? -0.431 23.063 8.561 1.00 50.34 254 SER A CA 1
ATOM 2000 C C . SER A 1 254 ? -1.309 22.173 9.455 1.00 50.34 254 SER A C 1
ATOM 2002 O O . SER A 1 254 ? -2.310 21.645 8.980 1.00 50.34 254 SER A O 1
ATOM 2004 N N . CYS A 1 255 ? -0.999 22.016 10.749 1.00 51.28 255 CYS A N 1
ATOM 2005 C CA . CYS A 1 255 ? -1.678 21.039 11.622 1.00 51.28 255 CYS A CA 1
ATOM 2006 C C . CYS A 1 255 ? -2.993 21.520 12.275 1.00 51.28 255 CYS A C 1
ATOM 2008 O O . CYS A 1 255 ? -3.670 20.711 12.909 1.00 51.28 255 CYS A O 1
ATOM 2010 N N . TYR A 1 256 ? -3.353 22.806 12.190 1.00 50.94 256 TYR A N 1
ATOM 2011 C CA . TYR A 1 256 ? -4.291 23.399 13.159 1.00 50.94 256 TYR A CA 1
ATOM 2012 C C . TYR A 1 256 ? -5.772 23.429 12.765 1.00 50.94 256 TYR A C 1
ATOM 2014 O O . TYR A 1 256 ? -6.616 23.467 13.657 1.00 50.94 256 TYR A O 1
ATOM 2022 N N . SER A 1 257 ? -6.142 23.384 11.482 1.00 56.09 257 SER A N 1
ATOM 2023 C CA . SER A 1 257 ? -7.537 23.684 11.116 1.00 56.09 257 SER A CA 1
ATOM 2024 C C . SER A 1 257 ? -8.527 22.518 11.263 1.00 56.09 257 SER A C 1
ATOM 2026 O O . SER A 1 257 ? -9.729 22.759 11.191 1.00 56.09 257 SER A O 1
ATOM 2028 N N . ASN A 1 258 ? -8.084 21.270 11.499 1.00 68.69 258 ASN A N 1
ATOM 2029 C CA . ASN A 1 258 ? -8.997 20.109 11.537 1.00 68.69 258 ASN A CA 1
ATOM 2030 C C . ASN A 1 258 ? -8.717 19.056 12.634 1.00 68.69 258 ASN A C 1
ATOM 2032 O O . ASN A 1 258 ? -9.003 17.867 12.474 1.00 68.69 258 ASN A O 1
ATOM 2036 N N . ILE A 1 259 ? -8.163 19.476 13.771 1.00 72.69 259 ILE A N 1
ATOM 2037 C CA . ILE A 1 259 ? -7.806 18.566 14.877 1.00 72.69 259 ILE A CA 1
ATOM 2038 C C . ILE A 1 259 ? -9.044 17.860 15.442 1.00 72.69 259 ILE A C 1
ATOM 2040 O O . ILE A 1 259 ? -9.077 16.634 15.547 1.00 72.69 259 ILE A O 1
ATOM 2044 N N . SER A 1 260 ? -10.092 18.628 15.747 1.00 78.06 260 SER A N 1
ATOM 2045 C CA . SER A 1 260 ? -11.343 18.098 16.302 1.00 78.06 260 SER A CA 1
ATOM 2046 C C . SER A 1 260 ? -12.018 17.098 15.358 1.00 78.06 260 SER A C 1
ATOM 2048 O O . SER A 1 260 ? -12.586 16.101 15.810 1.00 78.06 260 SER A O 1
ATOM 2050 N N . GLY A 1 261 ? -11.921 17.316 14.043 1.00 84.88 261 GLY A N 1
ATOM 2051 C CA . GLY A 1 261 ? -12.445 16.398 13.037 1.00 84.88 261 GLY A CA 1
ATOM 2052 C C . GLY A 1 261 ? -11.677 15.079 12.990 1.00 84.88 261 GLY A C 1
ATOM 2053 O O . GLY A 1 261 ? -12.302 14.016 12.973 1.00 84.88 261 GLY A O 1
ATOM 2054 N N . ILE A 1 262 ? -10.341 15.125 13.034 1.00 87.31 262 ILE A N 1
ATOM 2055 C CA . ILE A 1 262 ? -9.496 13.920 13.064 1.00 87.31 262 ILE A CA 1
ATOM 2056 C C . ILE A 1 262 ? -9.729 13.127 14.356 1.00 87.31 262 ILE A C 1
ATOM 2058 O O . ILE A 1 262 ? -9.990 11.925 14.288 1.00 87.31 262 ILE A O 1
ATOM 2062 N N . GLU A 1 263 ? -9.730 13.778 15.523 1.00 85.12 263 GLU A N 1
ATOM 2063 C CA . GLU A 1 263 ? -10.008 13.109 16.801 1.00 85.12 263 GLU A CA 1
ATOM 2064 C C . GLU A 1 263 ? -11.382 12.438 16.808 1.00 85.12 263 GLU A C 1
ATOM 2066 O O . GLU A 1 263 ? -11.512 11.279 17.212 1.00 85.12 263 GLU A O 1
ATOM 2071 N N . LYS A 1 264 ? -12.413 13.134 16.317 1.00 87.44 264 LYS A N 1
ATOM 2072 C CA . LYS A 1 264 ? -13.765 12.581 16.213 1.00 87.44 264 LYS A CA 1
ATOM 2073 C C . LYS A 1 264 ? -13.798 11.351 15.303 1.00 87.44 264 LYS A C 1
ATOM 2075 O O . LYS A 1 264 ? -14.430 10.359 15.663 1.00 87.44 264 LYS A O 1
ATOM 2080 N N . LYS A 1 265 ? -13.100 11.371 14.160 1.00 91.00 265 LYS A N 1
ATOM 2081 C CA . LYS A 1 265 ? -12.986 10.211 13.254 1.00 91.00 265 LYS A CA 1
ATOM 2082 C C . LYS A 1 265 ? -12.304 9.020 13.932 1.00 91.00 265 LYS A C 1
ATOM 2084 O O . LYS A 1 265 ? -12.830 7.908 13.870 1.00 91.00 265 LYS A O 1
ATOM 2089 N N . LEU A 1 266 ? -11.182 9.250 14.618 1.00 89.81 266 LEU A N 1
ATOM 2090 C CA . LEU A 1 266 ? -10.454 8.207 15.349 1.00 89.81 266 LEU A CA 1
ATOM 2091 C C . LEU A 1 266 ? -11.305 7.598 16.469 1.00 89.81 266 LEU A C 1
ATOM 2093 O O . LEU A 1 266 ? -11.425 6.375 16.547 1.00 89.81 266 LEU A O 1
ATOM 2097 N N . ARG A 1 267 ? -11.956 8.436 17.288 1.00 85.06 267 ARG A N 1
ATOM 2098 C CA . ARG A 1 267 ? -12.846 7.992 18.375 1.00 85.06 267 ARG A CA 1
ATOM 2099 C C . ARG A 1 267 ? -14.038 7.202 17.847 1.00 85.06 267 ARG A C 1
ATOM 2101 O O . ARG A 1 267 ? -14.334 6.137 18.380 1.00 85.06 267 ARG A O 1
ATOM 2108 N N . ASN A 1 268 ? -14.687 7.675 16.783 1.00 86.88 268 ASN A N 1
ATOM 2109 C CA . ASN A 1 268 ? -15.816 6.974 16.170 1.00 86.88 268 ASN A CA 1
ATOM 2110 C C . ASN A 1 268 ? -15.402 5.609 15.610 1.00 86.88 268 ASN A C 1
ATOM 2112 O O . ASN A 1 268 ? -16.105 4.626 15.830 1.00 86.88 268 ASN A O 1
ATOM 2116 N N . SER A 1 269 ? -14.257 5.530 14.925 1.00 88.56 269 SER A N 1
ATOM 2117 C CA . SER A 1 269 ? -13.725 4.256 14.430 1.00 88.56 269 SER A CA 1
ATOM 2118 C C . SER A 1 269 ? -13.363 3.307 15.581 1.00 88.56 269 SER A C 1
ATOM 2120 O O . SER A 1 269 ? -13.764 2.144 15.578 1.00 88.56 269 SER A O 1
ATOM 2122 N N . GLY A 1 270 ? -12.703 3.813 16.628 1.00 82.00 270 GLY A N 1
ATOM 2123 C CA . GLY A 1 270 ? -12.419 3.045 17.842 1.00 82.00 270 GLY A CA 1
ATOM 2124 C C . GLY A 1 270 ? -13.688 2.505 18.509 1.00 82.00 270 GLY A C 1
ATOM 2125 O O . GLY A 1 270 ? -13.746 1.322 18.842 1.00 82.00 270 GLY A O 1
ATOM 2126 N N . ARG A 1 271 ? -14.736 3.331 18.630 1.00 78.88 271 ARG A N 1
ATOM 2127 C CA . ARG A 1 271 ? -16.044 2.911 19.153 1.00 78.88 271 ARG A CA 1
ATOM 2128 C C . ARG A 1 271 ? -16.643 1.780 18.318 1.00 78.88 271 ARG A C 1
ATOM 2130 O O . ARG A 1 271 ? -16.974 0.745 18.874 1.00 78.88 271 ARG A O 1
ATOM 2137 N N . GLN A 1 272 ? -16.670 1.914 16.992 1.00 81.62 272 GLN A N 1
ATOM 2138 C CA . GLN A 1 272 ? -17.178 0.861 16.101 1.00 81.62 272 GLN A CA 1
ATOM 2139 C C . GLN A 1 272 ? -16.428 -0.472 16.262 1.00 81.62 272 GLN A C 1
ATOM 2141 O O . GLN A 1 272 ? -17.034 -1.540 16.166 1.00 81.62 272 GLN A O 1
ATOM 2146 N N . ILE A 1 273 ? -15.114 -0.436 16.505 1.00 78.44 273 ILE A N 1
ATOM 2147 C CA . ILE A 1 273 ? -14.318 -1.642 16.776 1.00 78.44 273 ILE A CA 1
ATOM 2148 C C . ILE A 1 273 ? -14.727 -2.276 18.111 1.00 78.44 273 ILE A C 1
ATOM 2150 O O . ILE A 1 273 ? -14.897 -3.497 18.176 1.00 78.44 273 ILE A O 1
ATOM 2154 N N . LEU A 1 274 ? -14.896 -1.469 19.162 1.00 72.38 274 LEU A N 1
ATOM 2155 C CA . LEU A 1 274 ? -15.358 -1.947 20.467 1.00 72.38 274 LEU A CA 1
ATOM 2156 C C . LEU A 1 274 ? -16.759 -2.544 20.374 1.00 72.38 274 LEU A C 1
ATOM 2158 O O . LEU A 1 274 ? -16.947 -3.669 20.827 1.00 72.38 274 LEU A O 1
ATOM 2162 N N . ASP A 1 275 ? -17.694 -1.859 19.719 1.00 72.69 275 ASP A N 1
ATOM 2163 C CA . ASP A 1 275 ? -19.072 -2.319 19.535 1.00 72.69 275 ASP A CA 1
ATOM 2164 C C . ASP A 1 275 ? -19.101 -3.695 18.853 1.00 72.69 275 ASP A C 1
ATOM 2166 O O . ASP A 1 275 ? -19.761 -4.618 19.330 1.00 72.69 275 ASP A O 1
ATOM 2170 N N . ARG A 1 276 ? -18.304 -3.888 17.789 1.00 71.81 276 ARG A N 1
ATOM 2171 C CA . ARG A 1 276 ? -18.154 -5.193 17.115 1.00 71.81 276 ARG A CA 1
ATOM 2172 C C . ARG A 1 276 ? -17.544 -6.262 18.025 1.00 71.81 276 ARG A C 1
ATOM 2174 O O . ARG A 1 276 ? -17.966 -7.416 17.985 1.00 71.81 276 ARG A O 1
ATOM 2181 N N . SER A 1 277 ? -16.542 -5.905 18.827 1.00 67.62 277 SER A N 1
ATOM 2182 C CA . SER A 1 277 ? -15.875 -6.832 19.751 1.00 67.62 277 SER A CA 1
ATOM 2183 C C . SER A 1 277 ? -16.810 -7.283 20.877 1.00 67.62 277 SER A C 1
ATOM 2185 O O . SER A 1 277 ? -16.940 -8.484 21.131 1.00 67.62 277 SER A O 1
ATOM 2187 N N . TYR A 1 278 ? -17.501 -6.338 21.519 1.00 67.69 278 TYR A N 1
ATOM 2188 C CA . TYR A 1 278 ? -18.484 -6.613 22.565 1.00 67.69 278 TYR A CA 1
ATOM 2189 C C . TYR A 1 278 ? -19.671 -7.400 22.023 1.00 67.69 278 TYR A C 1
ATOM 2191 O O . TYR A 1 278 ? -20.035 -8.408 22.624 1.00 67.69 278 TYR A O 1
ATOM 2199 N N . SER A 1 279 ? -20.190 -7.021 20.852 1.00 66.31 279 SER A N 1
ATOM 2200 C CA . SER A 1 279 ? -21.201 -7.789 20.122 1.00 66.31 279 SER A CA 1
ATOM 2201 C C . SER A 1 279 ? -20.782 -9.248 19.954 1.00 66.31 279 SER A C 1
ATOM 2203 O O . SER A 1 279 ? -21.481 -10.143 20.416 1.00 66.31 279 SER A O 1
ATOM 2205 N N . LYS A 1 280 ? -19.600 -9.500 19.379 1.00 68.38 280 LYS A N 1
ATOM 2206 C CA . LYS A 1 280 ? -19.107 -10.861 19.142 1.00 68.38 280 LYS A CA 1
ATOM 2207 C C . LYS A 1 280 ? -19.002 -11.672 20.437 1.00 68.38 280 LYS A C 1
ATOM 2209 O O . LYS A 1 280 ? -19.362 -12.849 20.453 1.00 68.38 280 LYS A O 1
ATOM 2214 N N . ARG A 1 281 ? -18.521 -11.059 21.526 1.00 66.88 281 ARG A N 1
ATOM 2215 C CA . ARG A 1 281 ? -18.445 -11.703 22.851 1.00 66.88 281 ARG A CA 1
ATOM 2216 C C . ARG A 1 281 ? -19.831 -12.019 23.410 1.00 66.88 281 ARG A C 1
ATOM 2218 O O . ARG A 1 281 ? -20.033 -13.125 23.901 1.00 66.88 281 ARG A O 1
ATOM 2225 N N . ALA A 1 282 ? -20.774 -11.084 23.305 1.00 63.81 282 ALA A N 1
ATOM 2226 C CA . ALA A 1 282 ? -22.151 -11.273 23.747 1.00 63.81 282 ALA A CA 1
ATOM 2227 C C . ALA A 1 282 ? -22.848 -12.394 22.960 1.00 63.81 282 ALA A C 1
ATOM 2229 O O . ALA A 1 282 ? -23.445 -13.278 23.567 1.00 63.81 282 ALA A O 1
ATOM 2230 N N . THR A 1 283 ? -22.698 -12.424 21.631 1.00 64.31 283 THR A N 1
ATOM 2231 C CA . THR A 1 283 ? -23.199 -13.502 20.764 1.00 64.31 283 THR A CA 1
ATOM 2232 C C . THR A 1 283 ? -22.634 -14.860 21.177 1.00 64.31 283 THR A C 1
ATOM 2234 O O . THR A 1 283 ? -23.382 -15.825 21.295 1.00 64.31 283 THR A O 1
ATOM 2237 N N . PHE A 1 284 ? -21.326 -14.951 21.440 1.00 67.44 284 PHE A N 1
ATOM 2238 C CA . PHE A 1 284 ? -20.699 -16.204 21.864 1.00 67.44 284 PHE A CA 1
ATOM 2239 C C . PHE A 1 284 ? -21.211 -16.680 23.231 1.00 67.44 284 PHE A C 1
ATOM 2241 O O . PHE A 1 284 ? -21.519 -17.859 23.394 1.00 67.44 284 PHE A O 1
ATOM 2248 N N . ALA A 1 285 ? -21.352 -15.764 24.194 1.00 67.56 285 ALA A N 1
ATOM 2249 C CA . ALA A 1 285 ? -21.927 -16.070 25.501 1.00 67.56 285 ALA A CA 1
ATOM 2250 C C . ALA A 1 285 ? -23.375 -16.575 25.378 1.00 67.56 285 ALA A C 1
ATOM 2252 O O . ALA A 1 285 ? -23.700 -17.617 25.940 1.00 67.56 285 ALA A O 1
ATOM 2253 N N . LEU A 1 286 ? -24.204 -15.903 24.571 1.00 67.81 286 LEU A N 1
ATOM 2254 C CA . LEU A 1 286 ? -25.589 -16.303 24.299 1.00 67.81 286 LEU A CA 1
ATOM 2255 C C . LEU A 1 286 ? -25.684 -17.688 23.646 1.00 67.81 286 LEU A C 1
ATOM 2257 O O . LEU A 1 286 ? -26.513 -18.490 24.059 1.00 67.81 286 LEU A O 1
ATOM 2261 N N . ILE A 1 287 ? -24.834 -17.995 22.661 1.00 68.88 287 ILE A N 1
ATOM 2262 C CA . ILE A 1 287 ? -24.810 -19.318 22.012 1.00 68.88 287 ILE A CA 1
ATOM 2263 C C . ILE A 1 287 ? -24.413 -20.413 23.007 1.00 68.88 287 ILE A C 1
ATOM 2265 O O . ILE A 1 287 ? -25.002 -21.494 22.995 1.00 68.88 287 ILE A O 1
ATOM 2269 N N . ASN A 1 288 ? -23.418 -20.159 23.856 1.00 73.75 288 ASN A N 1
ATOM 2270 C CA . ASN A 1 288 ? -22.989 -21.133 24.859 1.00 73.75 288 ASN A CA 1
ATOM 2271 C C . ASN A 1 288 ? -24.070 -21.372 25.909 1.00 73.75 288 ASN A C 1
ATOM 2273 O O . ASN A 1 288 ? -24.339 -22.523 26.245 1.00 73.75 288 ASN A O 1
ATOM 2277 N N . ASP A 1 289 ? -24.719 -20.306 26.374 1.00 71.19 289 ASP A N 1
ATOM 2278 C CA . ASP A 1 289 ? -25.842 -20.417 27.294 1.00 71.19 289 ASP A CA 1
ATOM 2279 C C . ASP A 1 289 ? -27.010 -21.171 26.627 1.00 71.19 289 ASP A C 1
ATOM 2281 O O . ASP A 1 289 ? -27.554 -22.078 27.239 1.00 71.19 289 ASP A O 1
ATOM 2285 N N . TYR A 1 290 ? -27.338 -20.902 25.353 1.00 71.06 290 TYR A N 1
ATOM 2286 C CA . TYR A 1 290 ? -28.431 -21.571 24.623 1.00 71.06 290 TYR A CA 1
ATOM 2287 C C . TYR A 1 290 ? -28.242 -23.094 24.528 1.00 71.06 290 TYR A C 1
ATOM 2289 O O . TYR A 1 290 ? -29.208 -23.859 24.554 1.00 71.06 290 TYR A O 1
ATOM 2297 N N . LYS A 1 291 ? -26.986 -23.548 24.440 1.00 78.75 291 LYS A N 1
ATOM 2298 C CA . LYS A 1 291 ? -26.627 -24.973 24.415 1.00 78.75 291 LYS A CA 1
ATOM 2299 C C . LYS A 1 291 ? -26.795 -25.668 25.768 1.00 78.75 291 LYS A C 1
ATOM 2301 O O . LYS A 1 291 ? -26.667 -26.889 25.821 1.00 78.75 291 LYS A O 1
ATOM 2306 N N . ASN A 1 292 ? -27.079 -24.937 26.846 1.00 78.00 292 ASN A N 1
ATOM 2307 C CA . ASN A 1 292 ? -27.292 -25.527 28.159 1.00 78.00 292 ASN A CA 1
ATOM 2308 C C . ASN A 1 292 ? -28.554 -26.421 28.147 1.00 78.00 292 ASN A C 1
ATOM 2310 O O . ASN A 1 292 ? -29.650 -25.940 27.831 1.00 78.00 292 ASN A O 1
ATOM 2314 N N . PRO A 1 293 ? -28.434 -27.721 28.480 1.00 76.88 293 PRO A N 1
ATOM 2315 C CA . PRO A 1 293 ? -29.571 -28.640 28.499 1.00 76.88 293 PRO A CA 1
ATOM 2316 C C . PRO A 1 293 ? -30.589 -28.323 29.603 1.00 76.88 293 PRO A C 1
ATOM 2318 O O . PRO A 1 293 ? -31.725 -28.767 29.501 1.00 76.88 293 P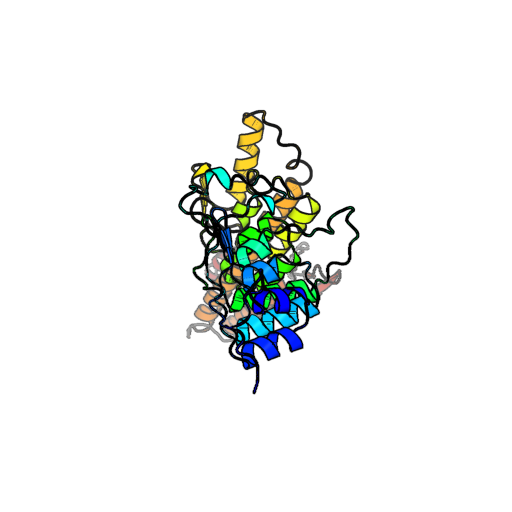RO A O 1
ATOM 2321 N N . LEU A 1 294 ? -30.209 -27.540 30.619 1.00 80.75 294 LEU A N 1
ATOM 2322 C CA . LEU A 1 294 ? -31.070 -27.176 31.751 1.00 80.75 294 LEU A CA 1
ATOM 2323 C C . LEU A 1 294 ? -32.059 -26.038 31.445 1.00 80.75 294 LEU A C 1
ATOM 2325 O O . LEU A 1 294 ? -32.905 -25.745 32.282 1.00 80.75 294 LEU A O 1
ATOM 2329 N N . LEU A 1 295 ? -31.948 -25.382 30.286 1.00 73.81 295 LEU A N 1
ATOM 2330 C CA . LEU A 1 295 ? -32.854 -24.300 29.895 1.00 73.81 295 LEU A CA 1
ATOM 2331 C C . LEU A 1 295 ? -34.149 -24.842 29.287 1.00 73.81 295 LEU A C 1
ATOM 2333 O O . LEU A 1 295 ? -34.119 -25.702 28.398 1.00 73.81 295 LEU A O 1
ATOM 2337 N N . SER A 1 296 ? -35.269 -24.260 29.707 1.00 77.75 296 SER A N 1
ATOM 2338 C CA . SER A 1 296 ? -36.597 -24.499 29.144 1.00 77.75 296 SER A CA 1
ATOM 2339 C C . SER A 1 296 ? -36.715 -24.002 27.696 1.00 77.75 296 SER A C 1
ATOM 2341 O O . SER A 1 296 ? -35.911 -23.201 27.205 1.00 77.75 296 SER A O 1
ATOM 2343 N N . ALA A 1 297 ? -37.739 -24.483 26.986 1.00 71.94 297 ALA A N 1
ATOM 2344 C CA . ALA A 1 297 ? -38.016 -24.065 25.611 1.00 71.94 297 ALA A CA 1
ATOM 2345 C C . ALA A 1 297 ? -38.304 -22.554 25.509 1.00 71.94 297 ALA A C 1
ATOM 2347 O O . ALA A 1 297 ? -37.818 -21.901 24.583 1.00 71.94 297 ALA A O 1
ATOM 2348 N N . ASP A 1 298 ? -39.013 -21.991 26.490 1.00 65.31 298 ASP A N 1
ATOM 2349 C CA . ASP A 1 298 ? -39.360 -20.567 26.532 1.00 65.31 298 ASP A CA 1
ATOM 2350 C C . ASP A 1 298 ? -38.132 -19.683 26.772 1.00 65.31 298 ASP A C 1
ATOM 2352 O O . ASP A 1 298 ? -37.949 -18.668 26.096 1.00 65.31 298 ASP A O 1
ATOM 2356 N N . GLU A 1 299 ? -37.224 -20.097 27.662 1.00 64.88 299 GLU A N 1
ATOM 2357 C CA . GLU A 1 299 ? -35.954 -19.394 27.882 1.00 64.88 299 GLU A CA 1
ATOM 2358 C C . GLU A 1 299 ? -35.088 -19.403 26.618 1.00 64.88 299 GLU A C 1
ATOM 2360 O O . GLU A 1 299 ? -34.527 -18.375 26.228 1.00 64.88 299 GLU A O 1
ATOM 2365 N N . LYS A 1 300 ? -35.031 -20.541 25.918 1.00 66.62 300 LYS A N 1
ATOM 2366 C CA . LYS A 1 300 ? -34.322 -20.665 24.637 1.00 66.62 300 LYS A CA 1
ATOM 2367 C C . LYS A 1 300 ? -34.926 -19.767 23.553 1.00 66.62 300 LYS A C 1
ATOM 2369 O O . LYS A 1 300 ? -34.176 -19.131 22.808 1.00 66.62 300 LYS A O 1
ATOM 2374 N N . MET A 1 301 ? -36.254 -19.666 23.481 1.00 66.88 301 MET A N 1
ATOM 2375 C CA . MET A 1 301 ? -36.952 -18.763 22.558 1.00 66.88 301 MET A CA 1
ATOM 2376 C C . MET A 1 301 ? -36.699 -17.288 22.885 1.00 66.88 301 MET A C 1
ATOM 2378 O O . MET A 1 301 ? -36.381 -16.504 21.987 1.00 66.88 301 MET A O 1
ATOM 2382 N N . ALA A 1 302 ? -36.751 -16.903 24.162 1.00 64.56 302 ALA A N 1
ATOM 2383 C CA . ALA A 1 302 ? -36.433 -15.544 24.595 1.00 64.56 302 ALA A CA 1
ATOM 2384 C C . ALA A 1 302 ? -34.995 -15.154 24.213 1.00 64.56 302 ALA A C 1
ATOM 2386 O O . ALA A 1 302 ? -34.762 -14.065 23.684 1.00 64.56 302 ALA A O 1
ATOM 2387 N N . MET A 1 303 ? -34.027 -16.055 24.405 1.00 64.62 303 MET A N 1
ATOM 2388 C CA . MET A 1 303 ? -32.630 -15.826 24.022 1.00 64.62 303 MET A CA 1
ATOM 2389 C C . MET A 1 303 ? -32.447 -15.622 22.512 1.00 64.62 303 MET A C 1
ATOM 2391 O O . MET A 1 303 ? -31.689 -14.738 22.110 1.00 64.62 303 MET A O 1
ATOM 2395 N N . LEU A 1 304 ? -33.157 -16.384 21.672 1.00 65.44 304 LEU A N 1
ATOM 2396 C CA . LEU A 1 304 ? -33.161 -16.203 20.213 1.00 65.44 304 LEU A CA 1
ATOM 2397 C C . LEU A 1 304 ? -33.741 -14.839 19.806 1.00 65.44 304 LEU A C 1
ATOM 2399 O O . LEU A 1 304 ? -33.167 -14.157 18.953 1.00 65.44 304 LEU A O 1
ATOM 2403 N N . HIS A 1 305 ? -34.831 -14.403 20.444 1.00 63.97 305 HIS A N 1
ATOM 2404 C CA . HIS A 1 305 ? -35.398 -13.071 20.219 1.00 63.97 305 HIS A CA 1
ATOM 2405 C C . HIS A 1 305 ? -34.420 -11.955 20.601 1.00 63.97 305 HIS A C 1
ATOM 2407 O O . HIS A 1 305 ? -34.244 -11.008 19.832 1.00 63.97 305 HIS A O 1
ATOM 2413 N N . TRP A 1 306 ? -33.728 -12.083 21.736 1.00 65.94 306 TRP A N 1
ATOM 2414 C CA . TRP A 1 306 ? -32.705 -11.125 22.161 1.00 65.94 306 TRP A CA 1
ATOM 2415 C C . TRP A 1 306 ? -31.487 -11.099 21.235 1.00 65.94 306 TRP A C 1
ATOM 2417 O O . TRP A 1 306 ? -30.977 -10.020 20.935 1.00 65.94 306 TRP A O 1
ATOM 2427 N N . LEU A 1 307 ? -31.037 -12.256 20.744 1.00 66.12 307 LEU A N 1
ATOM 2428 C CA . LEU A 1 307 ? -29.938 -12.349 19.782 1.00 66.12 307 LEU A CA 1
ATOM 2429 C C . LEU A 1 307 ? -30.289 -11.628 18.471 1.00 66.12 307 LEU A C 1
ATOM 2431 O O . LEU A 1 307 ? -29.500 -10.826 17.969 1.00 66.12 307 LEU A O 1
ATOM 2435 N N . ASN A 1 308 ? -31.494 -11.872 17.948 1.00 63.84 308 ASN A N 1
ATOM 2436 C CA . ASN A 1 308 ? -31.995 -11.202 16.750 1.00 63.84 308 ASN A CA 1
ATOM 2437 C C . ASN A 1 308 ? -32.149 -9.694 16.968 1.00 63.84 308 ASN A C 1
ATOM 2439 O O . ASN A 1 308 ? -31.735 -8.910 16.114 1.00 63.84 308 ASN A O 1
ATOM 2443 N N . LEU A 1 309 ? -32.664 -9.275 18.126 1.00 65.00 309 LEU A N 1
ATOM 2444 C CA . LEU A 1 309 ? -32.782 -7.864 18.478 1.00 65.00 309 LEU A CA 1
ATOM 2445 C C . LEU A 1 309 ? -31.413 -7.174 18.548 1.00 65.00 309 LEU A C 1
ATOM 2447 O O . LEU A 1 309 ? -31.221 -6.128 17.930 1.00 65.00 309 LEU A O 1
ATOM 2451 N N . GLY A 1 310 ? -30.453 -7.770 19.259 1.00 62.28 310 GLY A N 1
ATOM 2452 C CA . GLY A 1 310 ? -29.093 -7.246 19.369 1.00 62.28 310 GLY A CA 1
ATOM 2453 C C . GLY A 1 310 ? -28.430 -7.103 17.998 1.00 62.28 310 GLY A C 1
ATOM 2454 O O . GLY A 1 310 ? -27.866 -6.053 17.692 1.00 62.28 310 GLY A O 1
ATOM 2455 N N . ASN A 1 311 ? -28.577 -8.109 17.131 1.00 61.19 311 ASN A N 1
ATOM 2456 C CA . ASN A 1 311 ? -28.072 -8.064 15.757 1.00 61.19 311 ASN A CA 1
ATOM 2457 C C . ASN A 1 311 ? -28.708 -6.930 14.936 1.00 61.19 311 ASN A C 1
ATOM 2459 O O . ASN A 1 311 ? -27.991 -6.213 14.239 1.00 61.19 311 ASN A O 1
ATOM 2463 N N . ILE A 1 312 ? -30.023 -6.717 15.047 1.00 58.03 312 ILE A N 1
ATOM 2464 C CA . ILE A 1 312 ? -30.730 -5.612 14.377 1.00 58.03 312 ILE A CA 1
ATOM 2465 C C . ILE A 1 312 ? -30.212 -4.257 14.876 1.00 58.03 312 ILE A C 1
ATOM 2467 O O . ILE A 1 312 ? -29.928 -3.369 14.070 1.00 58.03 312 ILE A O 1
ATOM 2471 N N . MET A 1 313 ? -30.030 -4.092 16.188 1.00 56.66 313 MET A N 1
ATOM 2472 C CA . MET A 1 313 ? -29.508 -2.851 16.767 1.00 56.66 313 MET A CA 1
ATOM 2473 C C . MET A 1 313 ? -28.098 -2.519 16.279 1.00 56.66 313 MET A C 1
ATOM 2475 O O . MET A 1 313 ? -27.824 -1.369 15.933 1.00 56.66 313 MET A O 1
ATOM 2479 N N . LEU A 1 314 ? -27.226 -3.527 16.210 1.00 56.03 314 LEU A N 1
ATOM 2480 C CA . LEU A 1 314 ? -25.848 -3.396 15.738 1.00 56.03 314 LEU A CA 1
ATOM 2481 C C . LEU A 1 314 ? -25.768 -3.114 14.233 1.00 56.03 314 LEU A C 1
ATOM 2483 O O . LEU A 1 314 ? -24.972 -2.278 13.808 1.00 56.03 314 LEU A O 1
ATOM 2487 N N . MET A 1 315 ? -26.605 -3.776 13.429 1.00 53.06 315 MET A N 1
ATOM 2488 C CA . MET A 1 315 ? -26.647 -3.596 11.972 1.00 53.06 315 MET A CA 1
ATOM 2489 C C . MET A 1 315 ? -27.251 -2.245 11.563 1.00 53.06 315 MET A C 1
ATOM 2491 O O . MET A 1 315 ? -26.858 -1.682 10.540 1.00 53.06 315 MET A O 1
ATOM 2495 N N . HIS A 1 316 ? -28.177 -1.697 12.359 1.00 52.28 316 HIS A N 1
ATOM 2496 C CA . HIS A 1 316 ? -28.927 -0.484 12.010 1.00 52.28 316 HIS A CA 1
ATOM 2497 C C . HIS A 1 316 ? -28.620 0.752 12.870 1.00 52.28 316 HIS A C 1
ATOM 2499 O O . HIS A 1 316 ? -29.275 1.779 12.678 1.00 52.28 316 HIS A O 1
ATOM 2505 N N . GLN A 1 317 ? -27.636 0.685 13.781 1.00 49.91 317 GLN A N 1
ATOM 2506 C CA . GLN A 1 317 ? -27.290 1.768 14.719 1.00 49.91 317 GLN A CA 1
ATOM 2507 C C . GLN A 1 317 ? -28.541 2.349 15.402 1.00 49.91 317 GLN A C 1
ATOM 2509 O O . GLN A 1 317 ? -28.770 3.558 15.401 1.00 49.91 317 GLN A O 1
ATOM 2514 N N . ALA A 1 318 ? -29.418 1.481 15.909 1.00 43.31 318 ALA A N 1
ATOM 2515 C CA . ALA A 1 318 ? -30.675 1.919 16.505 1.00 43.31 318 ALA A CA 1
ATOM 2516 C C . ALA A 1 318 ? -30.430 2.547 17.885 1.00 43.31 318 ALA A C 1
ATOM 2518 O O . ALA A 1 318 ? -29.748 1.962 18.726 1.00 43.31 318 ALA A O 1
ATOM 2519 N N . THR A 1 319 ? -31.004 3.722 18.140 1.00 41.69 319 THR A N 1
ATOM 2520 C CA . THR A 1 319 ? -30.979 4.346 19.466 1.00 41.69 319 THR A CA 1
ATOM 2521 C C . THR A 1 319 ? -32.203 3.912 20.269 1.00 41.69 319 THR A C 1
ATOM 2523 O O . THR A 1 319 ? -33.335 3.891 19.773 1.00 41.69 319 THR A O 1
ATOM 2526 N N . VAL A 1 320 ? -31.973 3.529 21.528 1.00 42.38 320 VAL A N 1
ATOM 2527 C CA . VAL A 1 320 ? -33.043 3.177 22.469 1.00 42.38 320 VAL A CA 1
ATOM 2528 C C . VAL A 1 320 ? -33.740 4.461 22.901 1.00 42.38 320 VAL A C 1
ATOM 2530 O O . VAL A 1 320 ? -33.124 5.318 23.532 1.00 42.38 320 VAL A O 1
ATOM 2533 N N . VAL A 1 321 ? -35.028 4.597 22.583 1.00 40.97 321 VAL A N 1
ATOM 2534 C CA . VAL A 1 321 ? -35.847 5.712 23.066 1.00 40.97 321 VAL A CA 1
ATOM 2535 C C . VAL A 1 321 ? -36.734 5.179 24.181 1.00 40.97 321 VAL A C 1
ATOM 2537 O O . VAL A 1 321 ? -37.689 4.444 23.936 1.00 40.97 321 VAL A O 1
ATOM 2540 N N . LYS A 1 322 ? -36.400 5.526 25.425 1.00 37.31 322 LYS A N 1
ATOM 2541 C CA . LYS A 1 322 ? -37.203 5.156 26.592 1.00 37.31 322 LYS A CA 1
ATOM 2542 C C . LYS A 1 322 ? -38.412 6.095 26.665 1.00 37.31 322 LYS A C 1
ATOM 2544 O O . LYS A 1 322 ? -38.227 7.300 26.821 1.00 37.31 322 LYS A O 1
ATOM 2549 N N . ARG A 1 323 ? -39.636 5.569 26.563 1.00 34.00 323 ARG A N 1
ATOM 2550 C CA . ARG A 1 323 ? -40.845 6.284 27.003 1.00 34.00 323 ARG A CA 1
ATOM 2551 C C . ARG A 1 323 ? -41.305 5.747 28.355 1.00 34.00 323 ARG A C 1
ATOM 2553 O O . ARG A 1 323 ? -41.054 4.597 28.699 1.00 34.00 323 ARG A O 1
ATOM 2560 N N . SER A 1 324 ? -41.875 6.649 29.144 1.00 37.66 324 SER A N 1
ATOM 2561 C CA . SER A 1 324 ? -42.271 6.450 30.534 1.00 37.66 324 SER A CA 1
ATOM 2562 C C . SER A 1 324 ? -43.287 5.323 30.718 1.00 37.66 324 SER A C 1
ATOM 2564 O O . SER A 1 324 ? -44.259 5.243 29.977 1.00 37.66 324 SER A O 1
ATOM 2566 N N . ASN A 1 325 ? -43.046 4.574 31.796 1.00 39.84 325 ASN A N 1
ATOM 2567 C CA . ASN A 1 325 ? -43.908 3.664 32.547 1.00 39.84 325 ASN A CA 1
ATOM 2568 C C . ASN A 1 325 ? -44.554 2.482 31.807 1.00 39.84 325 ASN A C 1
ATOM 2570 O O . ASN A 1 325 ? -45.472 2.625 31.014 1.00 39.84 325 ASN A O 1
ATOM 2574 N N . ASN A 1 326 ? -44.078 1.306 32.227 1.00 39.25 326 ASN A N 1
ATOM 2575 C CA . ASN A 1 326 ? -44.614 -0.038 32.052 1.00 39.25 326 ASN A CA 1
ATOM 2576 C C . ASN A 1 326 ? -44.852 -0.502 30.608 1.00 39.25 326 ASN A C 1
ATOM 2578 O O . ASN A 1 326 ? -45.883 -0.251 30.004 1.00 39.25 326 ASN A O 1
ATOM 2582 N N . GLN A 1 327 ? -43.894 -1.324 30.157 1.00 46.16 327 GLN A N 1
ATOM 2583 C CA . GLN A 1 327 ? -44.004 -2.289 29.059 1.00 46.16 327 GLN A CA 1
ATOM 2584 C C . GLN A 1 327 ? -44.058 -1.699 27.646 1.00 46.16 327 GLN A C 1
ATOM 2586 O O . GLN A 1 327 ? -45.118 -1.663 27.047 1.00 46.16 327 GLN A O 1
ATOM 2591 N N . LEU A 1 328 ? -42.897 -1.316 27.091 1.00 38.41 328 LEU A N 1
ATOM 2592 C CA . LEU A 1 328 ? -42.585 -1.370 25.649 1.00 38.41 328 LEU A CA 1
ATOM 2593 C C . LEU A 1 328 ? -41.208 -0.738 25.381 1.00 38.41 328 LEU A C 1
ATOM 2595 O O . LEU A 1 328 ? -40.981 0.425 25.714 1.00 38.41 328 LEU A O 1
ATOM 2599 N N . PHE A 1 329 ? -40.287 -1.473 24.748 1.00 41.38 329 PHE A N 1
ATOM 2600 C CA . PHE A 1 329 ? -39.094 -0.858 24.161 1.00 41.38 329 PHE A CA 1
ATOM 2601 C C . PHE A 1 329 ? -39.367 -0.555 22.686 1.00 41.38 329 PHE A C 1
ATOM 2603 O O . PHE A 1 329 ? -39.493 -1.450 21.853 1.00 41.38 329 PHE A O 1
ATOM 2610 N N . THR A 1 330 ? -39.457 0.729 22.359 1.00 40.53 330 THR A N 1
ATOM 2611 C CA . THR A 1 330 ? -39.497 1.218 20.978 1.00 40.53 330 THR A CA 1
ATOM 2612 C C . THR A 1 330 ? -38.111 1.658 20.539 1.00 40.53 330 THR A C 1
ATOM 2614 O O . THR A 1 330 ? -37.464 2.463 21.215 1.00 40.53 330 THR A O 1
ATOM 2617 N N . PHE A 1 331 ? -37.657 1.156 19.393 1.00 44.06 331 PHE A N 1
ATOM 2618 C CA . PHE A 1 331 ? -36.332 1.462 18.862 1.00 44.06 331 PHE A CA 1
ATOM 2619 C C . PHE A 1 331 ? -36.442 2.399 17.664 1.00 44.06 331 PHE A C 1
ATOM 2621 O O . PHE A 1 331 ? -37.285 2.213 16.781 1.00 44.06 331 PHE A O 1
ATOM 2628 N N . ARG A 1 332 ? -35.577 3.418 17.631 1.00 39.84 332 ARG A N 1
ATOM 2629 C CA . ARG A 1 332 ? -35.488 4.358 16.514 1.00 39.84 332 ARG A CA 1
ATOM 2630 C C . ARG A 1 332 ? -34.259 4.020 15.683 1.00 39.84 332 ARG A C 1
ATOM 2632 O O . ARG A 1 332 ? -33.132 4.127 16.159 1.00 39.84 332 ARG A O 1
ATOM 2639 N N . THR A 1 333 ? -34.463 3.620 14.433 1.00 39.56 333 THR A N 1
ATOM 2640 C CA . THR A 1 333 ? -33.353 3.398 13.496 1.00 39.56 333 THR A CA 1
ATOM 2641 C C . THR A 1 333 ? -32.962 4.713 12.825 1.00 39.56 333 THR A C 1
ATOM 2643 O O . THR A 1 333 ? -33.830 5.417 12.304 1.00 39.56 333 THR A O 1
ATOM 2646 N N . ILE A 1 334 ? -31.665 5.034 12.795 1.00 42.00 334 ILE A N 1
ATOM 2647 C CA . ILE A 1 334 ? -31.140 6.309 12.265 1.00 42.00 334 ILE A CA 1
ATOM 2648 C C . ILE A 1 334 ? -31.382 6.451 10.751 1.00 42.00 334 ILE A C 1
ATOM 2650 O O . ILE A 1 334 ? -31.492 7.564 10.247 1.00 42.00 334 ILE A O 1
ATOM 2654 N N . LYS A 1 335 ? -31.507 5.338 10.017 1.00 36.25 335 LYS A N 1
ATOM 2655 C CA . LYS A 1 335 ? -31.478 5.357 8.547 1.00 36.25 335 LYS A CA 1
ATOM 2656 C C . LYS A 1 335 ? -32.775 5.818 7.869 1.00 36.25 335 LYS A C 1
ATOM 2658 O O . LYS A 1 335 ? -32.680 6.372 6.787 1.00 36.25 335 LYS A O 1
ATOM 2663 N N . ASN A 1 336 ? -33.944 5.642 8.498 1.00 36.56 336 ASN A N 1
ATOM 2664 C CA . ASN A 1 336 ? -35.243 5.884 7.844 1.00 36.56 336 ASN A CA 1
ATOM 2665 C C . ASN A 1 336 ? -36.259 6.684 8.682 1.00 36.56 336 ASN A C 1
ATOM 2667 O O . ASN A 1 336 ? -37.399 6.834 8.257 1.00 36.56 336 ASN A O 1
ATOM 2671 N N . ASN A 1 337 ? -35.908 7.173 9.881 1.00 37.59 337 ASN A N 1
ATOM 2672 C CA . ASN A 1 337 ? -36.873 7.778 10.825 1.00 37.59 337 ASN A CA 1
ATOM 2673 C C . ASN A 1 337 ? -38.100 6.894 11.158 1.00 37.59 337 ASN A C 1
ATOM 2675 O O . ASN A 1 337 ? -39.041 7.352 11.801 1.00 37.59 337 ASN A O 1
ATOM 2679 N N . THR A 1 338 ? -38.082 5.621 10.771 1.00 35.50 338 THR A N 1
ATOM 2680 C CA . THR A 1 338 ? -39.122 4.639 11.058 1.00 35.50 338 THR A CA 1
ATOM 2681 C C . THR A 1 338 ? -38.953 4.099 12.473 1.00 35.50 338 THR A C 1
ATOM 2683 O O . THR A 1 338 ? -37.852 3.715 12.882 1.00 35.50 338 THR A O 1
ATOM 2686 N N . PHE A 1 339 ? -40.053 4.072 13.221 1.00 39.25 339 PHE A N 1
ATOM 2687 C CA . PHE A 1 339 ? -40.121 3.440 14.533 1.00 39.25 339 PHE A CA 1
ATOM 2688 C C . PHE A 1 339 ? -40.371 1.947 14.352 1.00 39.25 339 PHE A C 1
ATOM 2690 O O . PHE A 1 339 ? -41.326 1.557 13.684 1.00 39.25 339 PHE A O 1
ATOM 2697 N N . VAL A 1 340 ? -39.528 1.115 14.962 1.00 37.28 340 VAL A N 1
ATOM 2698 C CA . VAL A 1 340 ? -39.793 -0.320 15.075 1.00 37.28 340 VAL A CA 1
ATOM 2699 C C . VAL A 1 340 ? -40.202 -0.582 16.522 1.00 37.28 340 VAL A C 1
ATOM 2701 O O . VAL A 1 340 ? -39.384 -0.501 17.443 1.00 37.28 340 VAL A O 1
ATOM 2704 N N . CYS A 1 341 ? -41.496 -0.829 16.728 1.00 33.69 341 CYS A N 1
ATOM 2705 C CA . CYS A 1 341 ? -42.040 -1.267 18.010 1.00 33.69 341 CYS A CA 1
ATOM 2706 C C . CYS A 1 341 ? -41.830 -2.775 18.138 1.00 33.69 341 CYS A C 1
ATOM 2708 O O . CYS A 1 341 ? -42.356 -3.531 17.325 1.00 33.69 341 CYS A O 1
ATOM 2710 N N . ILE A 1 342 ? -41.084 -3.217 19.151 1.00 37.69 342 ILE A N 1
ATOM 2711 C CA . ILE A 1 342 ? -40.942 -4.643 19.454 1.00 37.69 342 ILE A CA 1
ATOM 2712 C C . ILE A 1 342 ? -41.550 -4.872 20.836 1.00 37.69 342 ILE A C 1
ATOM 2714 O O . ILE A 1 342 ? -41.030 -4.408 21.850 1.00 37.69 342 ILE A O 1
ATOM 2718 N N . ASN A 1 343 ? -42.686 -5.569 20.858 1.00 31.73 343 ASN A N 1
ATOM 2719 C CA . ASN A 1 343 ? -43.342 -6.010 22.084 1.00 31.73 343 ASN A CA 1
ATOM 2720 C C . ASN A 1 343 ? -42.502 -7.123 22.719 1.00 31.73 343 ASN A C 1
ATOM 2722 O O . ASN A 1 343 ? -42.508 -8.251 22.235 1.00 31.73 343 ASN A O 1
ATOM 2726 N N . ILE A 1 344 ? -41.784 -6.815 23.799 1.00 36.41 344 ILE A N 1
ATOM 2727 C CA . ILE A 1 344 ? -41.152 -7.828 24.652 1.00 36.41 344 ILE A CA 1
ATOM 2728 C C . ILE A 1 344 ? -41.954 -7.870 25.951 1.00 36.41 344 ILE A C 1
ATOM 2730 O O . ILE A 1 344 ? -41.829 -6.982 26.796 1.00 36.41 344 ILE A O 1
ATOM 2734 N N . LEU A 1 345 ? -42.821 -8.875 26.074 1.00 27.80 345 LEU A N 1
ATOM 2735 C CA . LEU A 1 345 ? -43.543 -9.167 27.310 1.00 27.80 345 LEU A CA 1
ATOM 2736 C C . LEU A 1 345 ? -42.562 -9.743 28.340 1.00 27.80 345 LEU A C 1
ATOM 2738 O O . LEU A 1 345 ? -41.781 -10.647 28.056 1.00 27.80 345 LEU A O 1
ATOM 2742 N N . TYR A 1 346 ? -42.581 -9.140 29.524 1.00 33.78 346 TYR A N 1
ATOM 2743 C CA . TYR A 1 346 ? -41.712 -9.433 30.659 1.00 33.78 346 TYR A CA 1
ATOM 2744 C C . TYR A 1 346 ? -41.900 -10.877 31.154 1.00 33.78 346 TYR A C 1
ATOM 2746 O O . TYR A 1 346 ? -42.964 -11.214 31.659 1.00 33.78 346 TYR A O 1
ATOM 2754 N N . TYR A 1 347 ? -40.837 -11.680 31.120 1.00 29.28 347 TYR A N 1
ATOM 2755 C CA . TYR A 1 347 ? -40.624 -12.777 32.069 1.00 29.28 347 TYR A CA 1
ATOM 2756 C C . TYR A 1 347 ? -39.195 -12.638 32.602 1.00 29.28 347 TYR A C 1
ATOM 2758 O O . TYR A 1 347 ? -38.237 -13.163 32.045 1.00 29.28 347 TYR A O 1
ATOM 2766 N N . ILE A 1 348 ? -39.033 -11.809 33.636 1.00 33.47 348 ILE A N 1
ATOM 2767 C CA . ILE A 1 348 ? -37.766 -11.641 34.355 1.00 33.47 348 ILE A CA 1
ATOM 2768 C C . ILE A 1 348 ? -38.069 -11.862 35.830 1.00 33.47 348 ILE A C 1
ATOM 2770 O O . ILE A 1 348 ? -38.536 -10.954 36.512 1.00 33.47 348 ILE A O 1
ATOM 2774 N N . SER A 1 349 ? -37.792 -13.067 36.316 1.00 25.95 349 SER A N 1
ATOM 2775 C CA . SER A 1 349 ? -37.784 -13.380 37.747 1.00 25.95 349 SER A CA 1
ATOM 2776 C C . SER A 1 349 ? -36.444 -13.938 38.224 1.00 25.95 349 SER A C 1
ATOM 2778 O O . SER A 1 349 ? -36.384 -14.453 39.334 1.00 25.95 349 SER A O 1
ATOM 2780 N N . ASP A 1 350 ? -35.360 -13.817 37.442 1.00 31.16 350 ASP A N 1
ATOM 2781 C CA . ASP A 1 350 ? -34.062 -14.358 37.855 1.00 31.16 350 ASP A CA 1
ATOM 2782 C C . ASP A 1 350 ? -32.903 -13.347 37.748 1.00 31.16 350 ASP A C 1
ATOM 2784 O O . ASP A 1 350 ? -32.539 -12.849 36.675 1.00 31.16 350 ASP A O 1
ATOM 2788 N N . LEU A 1 351 ? -32.308 -13.030 38.905 1.00 27.80 351 LEU A N 1
ATOM 2789 C CA . LEU A 1 351 ? -31.273 -12.005 39.103 1.00 27.80 351 LEU A CA 1
ATOM 2790 C C . LEU A 1 351 ? -29.999 -12.254 38.275 1.00 27.80 351 LEU A C 1
ATOM 2792 O O . LEU A 1 351 ? -29.248 -11.314 38.000 1.00 27.80 351 LEU A O 1
ATOM 2796 N N . ARG A 1 352 ? -29.753 -13.495 37.834 1.00 29.00 352 ARG A N 1
ATOM 2797 C CA . ARG A 1 352 ? -28.584 -13.853 37.009 1.00 29.00 352 ARG A CA 1
ATOM 2798 C C . ARG A 1 352 ? -28.653 -13.269 35.594 1.00 29.00 352 ARG A C 1
ATOM 2800 O O . ARG A 1 352 ? -27.610 -13.007 34.994 1.00 29.00 352 ARG A O 1
ATOM 2807 N N . PHE A 1 353 ? -29.855 -13.008 35.080 1.00 33.19 353 PHE A N 1
ATOM 2808 C CA . PHE A 1 353 ? -30.056 -12.441 33.743 1.00 33.19 353 PHE A CA 1
ATOM 2809 C C . PHE A 1 353 ? -29.805 -10.920 33.717 1.00 33.19 353 PHE A C 1
ATOM 2811 O O . PHE A 1 353 ? -29.218 -10.398 32.768 1.00 33.19 353 PHE A O 1
ATOM 2818 N N . ASN A 1 354 ? -30.123 -10.213 34.810 1.00 31.34 354 ASN A N 1
ATOM 2819 C CA . ASN A 1 354 ? -29.902 -8.765 34.948 1.00 31.34 354 ASN A CA 1
ATOM 2820 C C . ASN A 1 354 ? -28.414 -8.362 34.927 1.00 31.34 354 ASN A C 1
ATOM 2822 O O . ASN A 1 354 ? -28.060 -7.306 34.398 1.00 31.34 354 ASN A O 1
ATOM 2826 N N . LEU A 1 355 ? -27.517 -9.206 35.450 1.00 28.12 355 LEU A N 1
ATOM 2827 C CA . LEU A 1 355 ? -26.072 -8.946 35.412 1.00 28.12 355 LEU A CA 1
ATOM 2828 C C . LEU A 1 355 ? -25.475 -9.138 34.004 1.00 28.12 355 LEU A C 1
ATOM 2830 O O . LEU A 1 355 ? -24.580 -8.391 33.612 1.00 28.12 355 LEU A O 1
ATOM 2834 N N . LYS A 1 356 ? -26.004 -10.089 33.219 1.00 34.91 356 LYS A N 1
ATOM 2835 C CA . LYS A 1 356 ? -25.583 -10.343 31.827 1.00 34.91 356 LYS A CA 1
ATOM 2836 C C . LYS A 1 356 ? -26.135 -9.301 30.841 1.00 34.91 356 LYS A C 1
ATOM 2838 O O . LYS A 1 356 ? -25.437 -8.927 29.903 1.00 34.91 356 LYS A O 1
ATOM 2843 N N . ILE A 1 357 ? -27.329 -8.758 31.093 1.00 37.19 357 ILE A N 1
ATOM 2844 C CA . ILE A 1 357 ? -27.930 -7.659 30.312 1.00 37.19 357 ILE A CA 1
ATOM 2845 C C . ILE A 1 357 ? -27.127 -6.356 30.456 1.00 37.19 357 ILE A C 1
ATOM 2847 O O . ILE A 1 357 ? -26.883 -5.673 29.463 1.00 37.19 357 ILE A O 1
ATOM 2851 N N . ASN A 1 358 ? -26.620 -6.030 31.649 1.00 30.22 358 ASN A N 1
ATOM 2852 C CA . ASN A 1 358 ? -25.781 -4.837 31.838 1.00 30.22 358 ASN A CA 1
ATOM 2853 C C . ASN A 1 358 ? -24.466 -4.868 31.029 1.00 30.22 358 ASN A C 1
ATOM 2855 O O . ASN A 1 358 ? -23.909 -3.814 30.729 1.00 30.22 358 ASN A O 1
ATOM 2859 N N . LEU A 1 359 ? -23.987 -6.054 30.636 1.00 33.41 359 LEU A N 1
ATOM 2860 C CA . LEU A 1 359 ? -22.841 -6.234 29.734 1.00 33.41 359 LEU A CA 1
ATOM 2861 C C . LEU A 1 359 ? -23.193 -6.005 28.253 1.00 33.41 359 LEU A C 1
ATOM 2863 O O . LEU A 1 359 ? -22.320 -5.618 27.483 1.00 33.41 359 LEU A O 1
ATOM 2867 N N . LEU A 1 360 ? -24.456 -6.207 27.865 1.00 35.09 360 LEU A N 1
ATOM 2868 C CA . LEU A 1 360 ? -24.979 -5.942 26.517 1.00 35.09 360 LEU A CA 1
ATOM 2869 C C . LEU A 1 360 ? -25.351 -4.465 26.301 1.00 35.09 360 LEU A C 1
ATOM 2871 O O . LEU A 1 360 ? -25.294 -3.988 25.172 1.00 35.09 360 LEU A O 1
ATOM 2875 N N . PHE A 1 361 ? -25.702 -3.741 27.369 1.00 34.81 361 PHE A N 1
ATOM 2876 C CA . PHE A 1 361 ? -26.218 -2.365 27.301 1.00 34.81 361 PHE A CA 1
ATOM 2877 C C . PHE A 1 361 ? -25.269 -1.273 27.828 1.00 34.81 361 PHE A C 1
ATOM 2879 O O . PHE A 1 361 ? -25.642 -0.103 27.825 1.00 34.81 361 PHE A O 1
ATOM 2886 N N . ARG A 1 362 ? -24.033 -1.598 28.238 1.00 27.75 362 ARG A N 1
ATOM 2887 C CA . ARG A 1 362 ? -22.986 -0.600 28.573 1.00 27.75 362 ARG A CA 1
ATOM 2888 C C . ARG A 1 362 ? -22.236 -0.049 27.332 1.00 27.75 362 ARG A C 1
ATOM 2890 O O . ARG A 1 362 ? -21.028 0.167 27.394 1.00 27.75 362 ARG A O 1
ATOM 2897 N N . ILE A 1 363 ? -22.954 0.163 26.222 1.00 31.91 363 ILE A N 1
ATOM 2898 C CA . ILE A 1 363 ? -22.477 0.715 24.927 1.00 31.91 363 ILE A CA 1
ATOM 2899 C C . ILE A 1 363 ? -22.653 2.239 24.856 1.00 31.91 363 ILE A C 1
ATOM 2901 O O . ILE A 1 363 ? -23.688 2.725 25.361 1.00 31.91 363 ILE A O 1
#

Organism: Acyrthosiphon pisum (NCBI:txid7029)

InterPro domains:
  IPR002110 Ankyrin repeat [SM00248] (10-39)
  IPR002110 Ankyrin repeat [SM00248] (46-79)
  IPR002110 Ankyrin repeat [SM00248] (149-179)
  IPR002110 Ankyrin repeat [SM00248] (204-236)
  IPR036770 Ankyrin repeat-containing domain superfamily [G3DSA:1.25.40.20] (2-241)

pLDDT: mean 73.12, std 20.61, range [25.95, 97.75]

Secondary structure (DSSP, 8-state):
-PPPTTS---SS-HHHHHHHTT-HHHHHHHHHTT--TT-EEEETTEEEEHHHHHHHSPP-HHHHHHHHHHHHTT--TTPPBPP-GGG-S---THHHHS-TTT--B-HHHHHHHS--TT-SSS-----HHHHHHHHHHHHHHS-TT--BTTB-HHHHHHHTT-HHHHHHHHHH-GGGGGS-BTTTBSHHHHHT-TTTSTTS-HHHHHHHHHHHHHTT--TT--EEETTTTEEE-HHHHHHHHHHHHHHH----TTSSTTHHHHHHHHHHHHHHHHHHHHHHHHHHHHHHHHT-TTS-HHHHHHHHHHHHHHHHHHHHTEEEEPPSSSS-EEEEETTT--EEEE--------HHHHHHHHHHH--

Sequence (363 aa):
MGAKVTTCTVPKIPIHLALLTINSNILKAVFDAGGSPNYILSDENYKLNLLHMAVMMPTDYSVVQCIKVLITHHVNPNLKALPMFSIFRHELPWSKISNETNASMTPIDIFCLKENIYELDEELSVDEQSENELASILYDATEKSHTYCGFKPIALAMLTGKLHLTKTFLEKNKSVVNENISGFGTLLSLLLNPFYNFNLSNTKLNKLLDLLLKSSSNPLKIVKILVKKFRGNICEYYSSLFESKKLSGEIHPSCYSNISGIEKKLRNSGRQILDRSYSKRATFALINDYKNPLLSADEKMAMLHWLNLGNIMLMHQATVVKRSNNQLFTFRTIKNNTFVCINILYYISDLRFNLKINLLFRI

Radius of gyration: 28.24 Å; chains: 1; bounding box: 74×56×81 Å